Protein AF-A0A8H7PWD7-F1 (afdb_monomer)

Solvent-accessible surface area (backbone atoms only — not comparable to full-atom values): 20428 Å² total; per-residue (Å²): 106,71,73,54,54,53,50,50,59,63,54,70,74,60,83,76,86,86,78,93,74,92,80,81,87,84,87,79,80,89,82,86,76,92,74,93,74,83,80,90,78,88,81,93,86,83,85,73,87,89,78,71,85,84,70,82,76,77,76,72,79,68,82,70,75,76,75,87,73,84,72,77,91,73,89,75,89,79,83,85,82,70,79,79,76,79,70,76,52,72,65,66,55,51,50,34,51,42,20,46,31,52,23,50,30,32,50,48,50,47,51,49,59,45,45,57,75,77,43,90,52,68,61,79,45,69,50,39,45,28,48,53,58,50,49,60,49,38,61,71,52,36,47,58,33,52,48,52,42,50,59,68,24,62,33,54,73,72,53,43,49,76,50,60,60,74,87,34,29,41,39,56,51,46,51,51,53,29,50,51,13,49,50,38,24,49,48,11,52,51,42,27,41,52,22,49,35,58,26,40,47,47,50,51,48,48,70,76,36,53,70,57,35,72,75,40,55,63,60,55,49,54,30,48,45,24,48,51,46,38,26,56,53,46,11,48,48,33,26,52,49,10,52,50,42,33,51,51,41,45,44,60,55,44,58,81,57,73,50,62,82,55,51,71,70,26,43,52,34,35,52,54,20,20,52,49,38,4,48,45,50,25,51,52,13,36,58,34,87,69,18,53,61,52,38,51,53,49,29,53,53,54,28,49,48,38,49,48,47,23,62,74,47,30,87,93,34,75,73,23,26,76,91,40,74,48,27,37,45,69,45,51,32,54,30,48,12,22,52,46,15,49,54,51,45,51,55,45,34,76,74,53,42,96,48,23,36,70,78,58,68,57,129

Sequence (363 aa):
MERRQKAIAQKAGKTPELEEAQLSDYSAPYFIADTALAPPTLASSLIIPMDQPYSPRRQSFGYLNAPTRSRSFDDDPEDEMYPPRELKSPRSQTDLFVSINMLATALAMLLLTTIPVVVSIPDISIWFSGDALWRLFDPVITLPLNLSIMLQAEVFQTGGKPRFLGVWSERTFAMILWAIGAGIYVQGHGIHLAAAMFKHPIEQFNLDHPDLVAQYPVLTEMYLNMEDLWEHNIAHYMYAFGGMWMSWVQLFIYRNQIHGPLRIGAKITWIIGTILYGALLAGVAIEFPHGLYVGLVYTVVIGTVCVCMMVFNKNDLKYGGIFTMGRRMVIQYYLGACVIGIIVVIAWIAKYGFANRKAAGVA

Secondary structure (DSSP, 8-state):
-HHHHHHHHHHHTSPPPP---------PPP-------PPPP-----------------------------------TT-----------HHHHHHHHHHHHHHHHHHHHHHHHHHHHHS-PPPSBTTB-HHHHHHHHHHHHHHHHHHHHHHTSHHHHS---TTSBTTB-HHHHHHHHHHHHHHHHHHHHHHHHHHHHHHHHHHHHHHH-HHHHHH-THHHHHHHIIIIIIIIIIIHHHHHHHHHHHHHHHHHHHTT----SPPHHHHHHHHHHHHHHHHHHHHHHHHSTTHHHHHHHHHHHHHHHHHHHHHH--TT-GGGGTTSTTTTHHHHHHHHHHHHHHHHHHHHHHHHTT--TTTTT--

Radius of gyration: 29.24 Å; Cα contacts (8 Å, |Δi|>4): 384; chains: 1; bounding box: 76×49×100 Å

Organism: NCBI:txid44442

Foldseek 3Di:
DVVVVVVLVVVVPDDDDDDDDDDDDDDDDDDDDDDDDDDDDDDDDDDDDPDDPPDPPPPPPPPPDDPPPPDDDDDDPPPPDDDPPPPPPPQQVLLLLLLLLLLQLLVLLCCLVCCVVPPQACAPDLLGGRNLVSNLCSLVRNVVSLVSNVCSFPCNVVVAAQCPDNRDGPNRVLVVLLVVLSVLQVVLSVQLSNLSSVLSNLVVVCSVCVVVCVVPVVSVVSNCCSVVPRNAPRSLVSNVSSVLSSLVSSCVRLLQAFGDQHDPSSLVSLVSSLLSLLVVLQLQLQAGDNSLVVSLVSLVVLLVVLQCSQQVNLNPPDNSCQVPRCRSSSSNSSNSSSVSNVVSSVVCCVPQNSHHCVRSVND

Mean predicted aligned error: 12.85 Å

pLDDT: mean 79.22, std 24.0, range [26.58, 98.31]

Structure (mmCIF, N/CA/C/O backbone):
data_AF-A0A8H7PWD7-F1
#
_entry.id   AF-A0A8H7PWD7-F1
#
loop_
_atom_site.group_PDB
_atom_site.id
_atom_site.type_symbol
_atom_site.label_atom_id
_atom_site.label_alt_id
_atom_site.label_comp_id
_atom_site.label_asym_id
_atom_site.label_entity_id
_atom_site.label_seq_id
_atom_site.pdbx_PDB_ins_code
_atom_site.Cartn_x
_atom_site.Cartn_y
_atom_site.Cartn_z
_atom_site.occupancy
_atom_site.B_iso_or_equiv
_atom_site.auth_seq_id
_atom_site.auth_comp_id
_atom_site.auth_asym_id
_atom_site.auth_atom_id
_atom_site.pdbx_PDB_model_num
ATOM 1 N N . MET A 1 1 ? 8.532 5.967 -23.292 1.00 40.34 1 MET A N 1
ATOM 2 C CA . MET A 1 1 ? 9.083 4.725 -23.872 1.00 40.34 1 MET A CA 1
ATOM 3 C C . MET A 1 1 ? 8.666 4.527 -25.335 1.00 40.34 1 MET A C 1
ATOM 5 O O . MET A 1 1 ? 9.538 4.589 -26.185 1.00 40.34 1 MET A O 1
ATOM 9 N N . GLU A 1 2 ? 7.373 4.449 -25.684 1.00 31.33 2 GLU A N 1
ATOM 10 C CA . GLU A 1 2 ? 6.925 4.229 -27.083 1.00 31.33 2 GLU A CA 1
ATOM 11 C C . GLU A 1 2 ? 7.348 5.339 -28.074 1.00 31.33 2 GLU A C 1
ATOM 13 O O . GLU A 1 2 ? 7.760 5.058 -29.196 1.00 31.33 2 GLU A O 1
ATOM 18 N N . ARG A 1 3 ? 7.350 6.617 -27.654 1.00 36.16 3 ARG A N 1
ATOM 19 C CA . ARG A 1 3 ? 7.887 7.728 -28.473 1.00 36.16 3 ARG A CA 1
ATOM 20 C C . ARG A 1 3 ? 9.409 7.652 -28.676 1.00 36.16 3 ARG A C 1
ATOM 22 O O . ARG A 1 3 ? 9.896 8.099 -29.707 1.00 36.16 3 ARG A O 1
ATOM 29 N N . ARG A 1 4 ? 10.148 7.067 -27.723 1.00 42.31 4 ARG A N 1
ATOM 30 C CA . ARG A 1 4 ? 11.600 6.830 -27.832 1.00 42.31 4 ARG A CA 1
ATOM 31 C C . ARG A 1 4 ? 11.892 5.613 -28.716 1.00 42.31 4 ARG A C 1
ATOM 33 O O . ARG A 1 4 ? 12.709 5.732 -29.614 1.00 42.31 4 ARG A O 1
ATOM 40 N N . GLN A 1 5 ? 11.156 4.510 -28.568 1.00 40.88 5 GLN A N 1
ATOM 41 C CA . GLN A 1 5 ? 11.267 3.342 -29.457 1.00 40.88 5 GLN A CA 1
ATOM 42 C C . GLN A 1 5 ? 10.883 3.664 -30.911 1.00 40.88 5 GLN A C 1
ATOM 44 O O . GLN A 1 5 ? 11.576 3.241 -31.832 1.00 40.88 5 GLN A O 1
ATOM 49 N N . LYS A 1 6 ? 9.860 4.504 -31.135 1.00 43.06 6 LYS A N 1
ATOM 50 C CA . LYS A 1 6 ? 9.537 5.028 -32.475 1.00 43.06 6 LYS A CA 1
ATOM 51 C C . LYS A 1 6 ? 10.654 5.909 -33.050 1.00 43.06 6 LYS A C 1
ATOM 53 O O . LYS A 1 6 ? 10.929 5.813 -34.239 1.00 43.06 6 LYS A O 1
ATOM 58 N N . ALA A 1 7 ? 11.341 6.703 -32.226 1.00 39.75 7 ALA A N 1
ATOM 59 C CA . ALA A 1 7 ? 12.496 7.492 -32.664 1.00 39.75 7 ALA A CA 1
ATOM 60 C C . ALA A 1 7 ? 13.731 6.622 -32.989 1.00 39.75 7 ALA A C 1
ATOM 62 O O . ALA A 1 7 ? 14.474 6.943 -33.915 1.00 39.75 7 ALA A O 1
ATOM 63 N N . ILE A 1 8 ? 13.921 5.503 -32.280 1.00 47.03 8 ILE A N 1
ATOM 64 C CA . ILE A 1 8 ? 14.983 4.512 -32.540 1.00 47.03 8 ILE A CA 1
ATOM 65 C C . ILE A 1 8 ? 14.726 3.781 -33.863 1.00 47.03 8 ILE A C 1
ATOM 67 O O . ILE A 1 8 ? 15.612 3.737 -34.711 1.00 47.03 8 ILE A O 1
ATOM 71 N N . ALA A 1 9 ? 13.496 3.311 -34.103 1.00 44.06 9 ALA A N 1
ATOM 72 C CA . ALA A 1 9 ? 13.116 2.690 -35.375 1.00 44.06 9 ALA A CA 1
ATOM 73 C C . ALA A 1 9 ? 13.264 3.655 -36.569 1.00 44.06 9 ALA A C 1
ATOM 75 O O . ALA A 1 9 ? 13.636 3.248 -37.667 1.00 44.06 9 ALA A O 1
ATOM 76 N N . GLN A 1 10 ? 13.030 4.953 -36.350 1.00 44.50 10 GLN A N 1
ATOM 77 C CA . GLN A 1 10 ? 13.171 5.987 -37.377 1.00 44.50 10 GLN A CA 1
ATOM 78 C C . GLN A 1 10 ? 14.637 6.384 -37.642 1.00 44.50 10 GLN A C 1
ATOM 80 O O . GLN A 1 10 ? 14.961 6.795 -38.756 1.00 44.50 10 GLN A O 1
ATOM 85 N N . LYS A 1 11 ? 15.536 6.238 -36.654 1.00 48.09 11 LYS A N 1
ATOM 86 C CA . LYS A 1 11 ? 16.992 6.397 -36.834 1.00 48.09 11 LYS A CA 1
ATOM 87 C C . LYS A 1 11 ? 17.643 5.166 -37.475 1.00 48.09 11 LYS A C 1
ATOM 89 O O . LYS A 1 11 ? 18.527 5.339 -38.306 1.00 48.09 11 LYS A O 1
ATOM 94 N N . ALA A 1 12 ? 17.173 3.959 -37.157 1.00 47.66 12 ALA A N 1
ATOM 95 C CA . ALA A 1 12 ? 17.693 2.701 -37.703 1.00 47.66 12 ALA A CA 1
ATOM 96 C C . ALA A 1 12 ? 17.433 2.519 -39.216 1.00 47.66 12 ALA A C 1
ATOM 98 O O . ALA A 1 12 ? 18.090 1.710 -39.861 1.00 47.66 12 ALA A O 1
ATOM 99 N N . GLY A 1 13 ? 16.515 3.296 -39.805 1.00 41.41 13 GLY A N 1
ATOM 100 C CA . GLY A 1 13 ? 16.259 3.323 -41.252 1.00 41.41 13 GLY A CA 1
ATOM 101 C C . GLY A 1 13 ? 17.247 4.156 -42.083 1.00 41.41 13 GLY A C 1
ATOM 102 O O . GLY A 1 13 ? 17.038 4.305 -43.285 1.00 41.41 13 GLY A O 1
ATOM 103 N N . LYS A 1 14 ? 18.292 4.736 -41.475 1.00 41.06 14 LYS A N 1
ATOM 104 C CA . LYS A 1 14 ? 19.370 5.437 -42.189 1.00 41.06 14 LYS A CA 1
ATOM 105 C C . LYS A 1 14 ? 20.667 4.641 -42.061 1.00 41.06 14 LYS A C 1
ATOM 107 O O . LYS A 1 14 ? 21.377 4.769 -41.073 1.00 41.06 14 LYS A O 1
ATOM 112 N N . THR A 1 15 ? 20.951 3.827 -43.070 1.00 38.41 15 THR A N 1
ATOM 113 C CA . THR A 1 15 ? 22.227 3.130 -43.277 1.00 38.41 15 THR A CA 1
ATOM 114 C C . THR A 1 15 ? 23.388 4.119 -43.410 1.00 38.41 15 THR A C 1
ATOM 116 O O . THR A 1 15 ? 23.349 4.943 -44.328 1.00 38.41 15 THR A O 1
ATOM 119 N N . PRO A 1 16 ? 24.438 4.035 -42.575 1.00 40.34 16 PRO A N 1
ATOM 120 C CA . PRO A 1 16 ? 25.762 4.525 -42.923 1.00 40.34 16 PRO A CA 1
ATOM 121 C C . PRO A 1 16 ? 26.519 3.430 -43.687 1.00 40.34 16 PRO A C 1
ATOM 123 O O . PRO A 1 16 ? 26.457 2.253 -43.331 1.00 40.34 16 PRO A O 1
ATOM 126 N N . GLU A 1 17 ? 27.204 3.829 -44.755 1.00 38.09 17 GLU A N 1
ATOM 127 C CA . GLU A 1 17 ? 28.163 2.992 -45.473 1.00 38.09 17 GLU A CA 1
ATOM 128 C C . GLU A 1 17 ? 29.274 2.517 -44.524 1.00 38.09 17 GLU A C 1
ATOM 130 O O . GLU A 1 17 ? 29.770 3.271 -43.687 1.00 38.09 17 GLU A O 1
ATOM 135 N N . LEU A 1 18 ? 29.600 1.232 -44.655 1.00 39.47 18 LEU A N 1
ATOM 136 C CA . LEU A 1 18 ? 30.628 0.503 -43.924 1.00 39.47 18 LEU A CA 1
ATOM 137 C C . LEU A 1 18 ? 32.019 1.099 -44.163 1.00 39.47 18 LEU A C 1
ATOM 139 O O . LEU A 1 18 ? 32.457 1.195 -45.307 1.00 39.47 18 LEU A O 1
ATOM 143 N N . GLU A 1 19 ? 32.750 1.359 -43.082 1.00 34.19 19 GLU A N 1
ATOM 144 C CA . GLU A 1 19 ? 34.211 1.399 -43.105 1.00 34.19 19 GLU A CA 1
ATOM 145 C C . GLU A 1 19 ? 34.721 0.256 -42.214 1.00 34.19 19 GLU A C 1
ATOM 147 O O . GLU A 1 19 ? 34.581 0.269 -40.991 1.00 34.19 19 GLU A O 1
ATOM 152 N N . GLU A 1 20 ? 35.229 -0.795 -42.862 1.00 38.81 20 GLU A N 1
ATOM 153 C CA . GLU A 1 20 ? 35.940 -1.906 -42.231 1.00 38.81 20 GLU A CA 1
ATOM 154 C C . GLU A 1 20 ? 37.221 -1.384 -41.571 1.00 38.81 20 GLU A C 1
ATOM 156 O O . GLU A 1 20 ? 38.168 -0.993 -42.253 1.00 38.81 20 GLU A O 1
ATOM 161 N N . ALA A 1 21 ? 37.285 -1.444 -40.242 1.00 35.94 21 ALA A N 1
ATOM 162 C CA . ALA A 1 21 ? 38.535 -1.324 -39.507 1.00 35.94 21 ALA A CA 1
ATOM 163 C C . ALA A 1 21 ? 38.736 -2.560 -38.626 1.00 35.94 21 ALA A C 1
ATOM 165 O O . ALA A 1 21 ? 37.936 -2.887 -37.752 1.00 35.94 21 ALA A O 1
ATOM 166 N N . GLN A 1 22 ? 39.833 -3.249 -38.922 1.00 40.31 22 GLN A N 1
ATOM 167 C CA . GLN A 1 22 ? 40.378 -4.410 -38.238 1.00 40.31 22 GLN A CA 1
ATOM 168 C C . GLN A 1 22 ? 40.452 -4.213 -36.716 1.00 40.31 22 GLN A C 1
ATOM 170 O O . GLN A 1 22 ? 41.065 -3.257 -36.244 1.00 40.31 22 GLN A O 1
ATOM 175 N N . LEU A 1 23 ? 39.956 -5.186 -35.950 1.00 34.34 23 LEU A N 1
ATOM 176 C CA . LEU A 1 23 ? 40.440 -5.434 -34.593 1.00 34.34 23 LEU A CA 1
ATOM 177 C C . LEU A 1 23 ? 40.611 -6.936 -34.362 1.00 34.34 23 LEU A C 1
ATOM 179 O O . LEU A 1 23 ? 39.671 -7.692 -34.131 1.00 34.34 23 LEU A O 1
ATOM 183 N N . SER A 1 24 ? 41.873 -7.331 -34.491 1.00 33.66 24 SER A N 1
ATOM 184 C CA . SER A 1 24 ? 42.472 -8.575 -34.037 1.00 33.66 24 SER A CA 1
ATOM 185 C C . SER A 1 24 ? 42.514 -8.656 -32.507 1.00 33.66 24 SER A C 1
ATOM 187 O O . SER A 1 24 ? 42.760 -7.652 -31.844 1.00 33.66 24 SER A O 1
ATOM 189 N N . ASP A 1 25 ? 42.385 -9.883 -32.001 1.00 35.91 25 ASP A N 1
ATOM 190 C CA . ASP A 1 25 ? 42.811 -10.363 -30.680 1.00 35.91 25 ASP A CA 1
ATOM 191 C C . ASP A 1 25 ? 42.226 -9.689 -29.430 1.00 35.91 25 ASP A C 1
ATOM 193 O O . ASP A 1 25 ? 42.838 -8.832 -28.802 1.00 35.91 25 ASP A O 1
ATOM 197 N N . TYR A 1 26 ? 41.106 -10.243 -28.955 1.00 30.31 26 TYR A N 1
ATOM 198 C CA . TYR A 1 26 ? 40.841 -10.358 -27.518 1.00 30.31 26 TYR A CA 1
ATOM 199 C C . TYR A 1 26 ? 40.336 -11.769 -27.190 1.00 30.31 26 TYR A C 1
ATOM 201 O O . TYR A 1 26 ? 39.143 -12.063 -27.192 1.00 30.31 26 TYR A O 1
ATOM 209 N N . SER A 1 27 ? 41.274 -12.666 -26.895 1.00 29.81 27 SER A N 1
ATOM 210 C CA . SER A 1 27 ? 41.004 -13.926 -26.206 1.00 29.81 27 SER A CA 1
ATOM 211 C C . SER A 1 27 ? 40.808 -13.651 -24.711 1.00 29.81 27 SER A C 1
ATOM 213 O O . SER A 1 27 ? 41.776 -13.381 -23.998 1.00 29.81 27 SER A O 1
ATOM 215 N N . ALA A 1 28 ? 39.570 -13.717 -24.222 1.00 29.69 28 ALA A N 1
ATOM 216 C CA . ALA A 1 28 ? 39.287 -13.708 -22.788 1.00 29.69 28 ALA A CA 1
ATOM 217 C C . ALA A 1 28 ? 39.425 -15.137 -22.217 1.00 29.69 28 ALA A C 1
ATOM 219 O O . ALA A 1 28 ? 38.798 -16.059 -22.746 1.00 29.69 28 ALA A O 1
ATOM 220 N N . PRO A 1 29 ? 40.225 -15.363 -21.158 1.00 31.30 29 PRO A N 1
ATOM 221 C CA . PRO A 1 29 ? 40.316 -16.665 -20.518 1.00 31.30 29 PRO A CA 1
ATOM 222 C C . PRO A 1 29 ? 39.118 -16.908 -19.591 1.00 31.30 29 PRO A C 1
ATOM 224 O O . PRO A 1 29 ? 38.696 -16.033 -18.834 1.00 31.30 29 PRO A O 1
ATOM 227 N N . TYR A 1 30 ? 38.615 -18.141 -19.623 1.00 29.39 30 TYR A N 1
ATOM 228 C CA . TYR A 1 30 ? 37.744 -18.713 -18.601 1.00 29.39 30 TYR A CA 1
ATOM 229 C C . TYR A 1 30 ? 38.377 -18.551 -17.210 1.00 29.39 30 TYR A C 1
ATOM 231 O O . TYR A 1 30 ? 39.467 -19.066 -16.967 1.00 29.39 30 TYR A O 1
ATOM 239 N N . PHE A 1 31 ? 37.667 -17.906 -16.283 1.00 27.27 31 PHE A N 1
ATOM 240 C CA . PHE A 1 31 ? 37.954 -17.997 -14.853 1.00 27.27 31 PHE A CA 1
ATOM 241 C C . PHE A 1 31 ? 36.849 -18.807 -14.173 1.00 27.27 31 PHE A C 1
ATOM 243 O O . PHE A 1 31 ? 35.758 -18.314 -13.897 1.00 27.27 31 PHE A O 1
ATOM 250 N N . ILE A 1 32 ? 37.159 -20.079 -13.929 1.00 30.33 32 ILE A N 1
ATOM 251 C CA . ILE A 1 32 ? 36.546 -20.898 -12.886 1.00 30.33 32 ILE A CA 1
ATOM 252 C C . ILE A 1 32 ? 37.484 -20.782 -11.688 1.00 30.33 32 ILE A C 1
ATOM 254 O O . ILE A 1 32 ? 38.654 -21.148 -11.791 1.00 30.33 32 ILE A O 1
ATOM 258 N N . ALA A 1 33 ? 36.986 -20.284 -10.562 1.00 29.28 33 ALA A N 1
ATOM 259 C CA . ALA A 1 33 ? 37.634 -20.481 -9.275 1.00 29.28 33 ALA A CA 1
ATOM 260 C C . ALA A 1 33 ? 36.573 -20.543 -8.176 1.00 29.28 33 ALA A C 1
ATOM 262 O O . ALA A 1 33 ? 36.035 -19.527 -7.736 1.00 29.28 33 ALA A O 1
ATOM 263 N N . ASP A 1 34 ? 36.309 -21.773 -7.746 1.00 29.94 34 ASP A N 1
ATOM 264 C CA . ASP A 1 34 ? 35.862 -22.096 -6.402 1.00 29.94 34 ASP A CA 1
ATOM 265 C C . ASP A 1 34 ? 36.676 -21.315 -5.368 1.00 29.94 34 ASP A C 1
ATOM 267 O O . ASP A 1 34 ? 37.901 -21.395 -5.345 1.00 29.94 34 ASP A O 1
ATOM 271 N N . THR A 1 35 ? 36.000 -20.633 -4.448 1.00 30.39 35 THR A N 1
ATOM 272 C CA . THR A 1 35 ? 36.526 -20.444 -3.094 1.00 30.39 35 THR A CA 1
ATOM 273 C C . THR A 1 35 ? 35.367 -20.425 -2.109 1.00 30.39 35 THR A C 1
ATOM 275 O O . THR A 1 35 ? 34.637 -19.450 -1.954 1.00 30.39 35 THR A O 1
ATOM 278 N N . ALA A 1 36 ? 35.214 -21.554 -1.421 1.00 30.47 36 ALA A N 1
ATOM 279 C CA . ALA A 1 36 ? 34.538 -21.624 -0.144 1.00 30.47 36 ALA A CA 1
ATOM 280 C C . ALA A 1 36 ? 35.279 -20.725 0.858 1.00 30.47 36 ALA A C 1
ATOM 282 O O . ALA A 1 36 ? 36.450 -20.956 1.157 1.00 30.47 36 ALA A O 1
ATOM 283 N N . LEU A 1 37 ? 34.591 -19.724 1.404 1.00 29.16 37 LEU A N 1
ATOM 284 C CA . LEU A 1 37 ? 35.025 -19.009 2.599 1.00 29.16 37 LEU A CA 1
ATOM 285 C C . LEU A 1 37 ? 33.916 -19.101 3.647 1.00 29.16 37 LEU A C 1
ATOM 287 O O . LEU A 1 37 ? 32.780 -18.682 3.436 1.00 29.16 37 LEU A O 1
ATOM 291 N N . ALA A 1 38 ? 34.279 -19.733 4.760 1.00 30.22 38 ALA A N 1
ATOM 292 C CA . ALA A 1 38 ? 33.476 -19.900 5.958 1.00 30.22 38 ALA A CA 1
ATOM 293 C C . ALA A 1 38 ? 33.056 -18.539 6.561 1.00 30.22 38 ALA A C 1
ATOM 295 O O . ALA A 1 38 ? 33.761 -17.542 6.387 1.00 30.22 38 ALA A O 1
ATOM 296 N N . PRO A 1 39 ? 31.929 -18.481 7.293 1.00 31.03 39 PRO A N 1
ATOM 297 C CA . PRO A 1 39 ? 31.414 -17.236 7.853 1.00 31.03 39 PRO A CA 1
ATOM 298 C C . PRO A 1 39 ? 32.255 -16.768 9.053 1.00 31.03 39 PRO A C 1
ATOM 300 O O . PRO A 1 39 ? 32.671 -17.601 9.864 1.00 31.03 39 PRO A O 1
ATOM 303 N N . PRO A 1 40 ? 32.456 -15.452 9.250 1.00 32.00 40 PRO A N 1
ATOM 304 C CA . PRO A 1 40 ? 33.017 -14.957 10.494 1.00 32.00 40 PRO A CA 1
ATOM 305 C C . PRO A 1 40 ? 31.955 -14.991 11.603 1.00 32.00 40 PRO A C 1
ATOM 307 O O . PRO A 1 40 ? 30.901 -14.360 11.529 1.00 32.00 40 PRO A O 1
ATOM 310 N N . THR A 1 41 ? 32.264 -15.745 12.652 1.00 30.45 41 THR A N 1
ATOM 311 C CA . THR A 1 41 ? 31.615 -15.720 13.965 1.00 30.45 41 THR A CA 1
ATOM 312 C C . THR A 1 41 ? 32.190 -14.621 14.870 1.00 30.45 41 THR A C 1
ATOM 314 O O . THR A 1 41 ? 33.409 -14.482 14.931 1.00 30.45 41 THR A O 1
ATOM 317 N N . LEU A 1 42 ? 31.297 -14.017 15.679 1.00 27.48 42 LEU A N 1
ATOM 318 C CA . LEU A 1 42 ? 31.507 -13.285 16.957 1.00 27.48 42 LEU A CA 1
ATOM 319 C C . LEU A 1 42 ? 32.112 -11.864 16.843 1.00 27.48 42 LEU A C 1
ATOM 321 O O . LEU A 1 42 ? 32.980 -11.627 16.022 1.00 27.48 42 LEU A O 1
ATOM 325 N N . ALA A 1 43 ? 31.709 -10.837 17.606 1.00 26.58 43 ALA A N 1
ATOM 326 C CA . ALA A 1 43 ? 31.193 -10.748 18.981 1.00 26.58 43 ALA A CA 1
ATOM 327 C C . ALA A 1 43 ? 30.314 -9.472 19.138 1.00 26.58 43 ALA A C 1
ATOM 329 O O . ALA A 1 43 ? 30.599 -8.445 18.535 1.00 26.58 43 ALA A O 1
ATOM 330 N N . SER A 1 44 ? 29.141 -9.524 19.777 1.00 28.52 44 SER A N 1
ATOM 331 C CA . SER A 1 44 ? 28.896 -9.267 21.213 1.00 28.52 44 SER A CA 1
ATOM 332 C C . SER A 1 44 ? 29.381 -7.908 21.742 1.00 28.52 44 SER A C 1
ATOM 334 O O . SER A 1 44 ? 30.517 -7.804 22.190 1.00 28.52 44 SER A O 1
ATOM 336 N N . SER A 1 45 ? 28.475 -6.922 21.822 1.00 28.50 45 SER A N 1
ATOM 337 C CA . SER A 1 45 ? 28.416 -5.938 22.925 1.00 28.50 45 SER A CA 1
ATOM 338 C C . SER A 1 45 ? 27.184 -5.018 22.833 1.00 28.50 45 SER A C 1
ATOM 340 O O . SER A 1 45 ? 27.269 -3.838 22.516 1.00 28.50 45 SER A O 1
ATOM 342 N N . LEU A 1 46 ? 26.009 -5.538 23.196 1.00 27.56 46 LEU A N 1
ATOM 343 C CA . LEU A 1 46 ? 24.978 -4.704 23.827 1.00 27.56 46 LEU A CA 1
ATOM 344 C C . LEU A 1 46 ? 24.260 -5.536 24.892 1.00 27.56 46 LEU A C 1
ATOM 346 O O . LEU A 1 46 ? 23.154 -6.042 24.720 1.00 27.56 46 LEU A O 1
ATOM 350 N N . ILE A 1 47 ? 24.981 -5.739 25.994 1.00 28.59 47 ILE A N 1
ATOM 351 C CA . ILE A 1 47 ? 24.436 -6.257 27.244 1.00 28.59 47 ILE A CA 1
ATOM 352 C C . ILE A 1 47 ? 23.611 -5.117 27.847 1.00 28.59 47 ILE A C 1
ATOM 354 O O . ILE A 1 47 ? 24.161 -4.167 28.398 1.00 28.59 47 ILE A O 1
ATOM 358 N N . ILE A 1 48 ? 22.290 -5.197 27.716 1.00 35.34 48 ILE A N 1
ATOM 359 C CA . ILE A 1 48 ? 21.372 -4.452 28.580 1.00 35.34 48 ILE A CA 1
ATOM 360 C C . ILE A 1 48 ? 21.198 -5.320 29.832 1.00 35.34 48 ILE A C 1
ATOM 362 O O . ILE A 1 48 ? 20.770 -6.469 29.690 1.00 35.34 48 ILE A O 1
ATOM 366 N N . PRO A 1 49 ? 21.526 -4.841 31.043 1.00 31.39 49 PRO A N 1
ATOM 367 C CA . PRO A 1 49 ? 21.317 -5.627 32.248 1.00 31.39 49 PRO A CA 1
ATOM 368 C C . PRO A 1 49 ? 19.809 -5.784 32.491 1.00 31.39 49 PRO A C 1
ATOM 370 O O . PRO A 1 49 ? 19.131 -4.849 32.913 1.00 31.39 49 PRO A O 1
ATOM 373 N N . MET A 1 50 ? 19.275 -6.977 32.217 1.00 36.81 50 MET A N 1
ATOM 374 C CA . MET A 1 50 ? 18.003 -7.439 32.774 1.00 36.81 50 MET A CA 1
ATOM 375 C C . MET A 1 50 ? 18.274 -8.084 34.133 1.00 36.81 50 MET A C 1
ATOM 377 O O . MET A 1 50 ? 18.212 -9.296 34.262 1.00 36.81 50 MET A O 1
ATOM 381 N N . ASP A 1 51 ? 18.559 -7.257 35.136 1.00 33.50 51 ASP A N 1
ATOM 382 C CA . ASP A 1 51 ? 18.516 -7.657 36.543 1.00 33.50 51 ASP A CA 1
ATOM 383 C C . ASP A 1 51 ? 17.849 -6.547 37.360 1.00 33.50 51 ASP A C 1
ATOM 385 O O . ASP A 1 51 ? 18.476 -5.703 37.998 1.00 33.50 51 ASP A O 1
ATOM 389 N N . GLN A 1 52 ? 16.521 -6.544 37.317 1.00 34.66 52 GLN A N 1
ATOM 390 C CA . GLN A 1 52 ? 15.686 -6.001 38.381 1.00 34.66 52 GLN A CA 1
ATOM 391 C C . GLN A 1 52 ? 14.617 -7.065 38.649 1.00 34.66 52 GLN A C 1
ATOM 393 O O . GLN A 1 52 ? 13.802 -7.331 37.759 1.00 34.66 52 GLN A O 1
ATOM 398 N N . PRO A 1 53 ? 14.596 -7.711 39.828 1.00 34.03 53 PRO A N 1
ATOM 399 C CA . PRO A 1 53 ? 13.498 -8.594 40.174 1.00 34.03 53 PRO A CA 1
ATOM 400 C C . PRO A 1 53 ? 12.207 -7.776 40.154 1.00 34.03 53 PRO A C 1
ATOM 402 O O . PRO A 1 53 ? 12.055 -6.790 40.878 1.00 34.03 53 PRO A O 1
ATOM 405 N N . TYR A 1 54 ? 11.279 -8.184 39.289 1.00 37.62 54 TYR A N 1
ATOM 406 C CA . TYR A 1 54 ? 9.928 -7.652 39.242 1.00 37.62 54 TYR A CA 1
ATOM 407 C C . TYR A 1 54 ? 9.258 -7.945 40.587 1.00 37.62 54 TYR A C 1
ATOM 409 O O . TYR A 1 54 ? 8.726 -9.028 40.817 1.00 37.62 54 TYR A O 1
ATOM 417 N N . SER A 1 55 ? 9.324 -6.978 41.500 1.00 30.55 55 SER A N 1
ATOM 418 C CA . SER A 1 55 ? 8.475 -6.928 42.681 1.00 30.55 55 SER A CA 1
ATOM 419 C C . SER A 1 55 ? 7.034 -6.799 42.189 1.00 30.55 55 SER A C 1
ATOM 421 O O . SER A 1 55 ? 6.701 -5.789 41.557 1.00 30.55 55 SER A O 1
ATOM 423 N N . PRO A 1 56 ? 6.155 -7.790 42.429 1.00 36.00 56 PRO A N 1
ATOM 424 C CA . PRO A 1 56 ? 4.752 -7.617 42.137 1.00 36.00 56 PRO A CA 1
ATOM 425 C C . PRO A 1 56 ? 4.225 -6.621 43.165 1.00 36.00 56 PRO A C 1
ATOM 427 O O . PRO A 1 56 ? 3.808 -6.988 44.265 1.00 36.00 56 PRO A O 1
ATOM 430 N N . ARG A 1 57 ? 4.219 -5.333 42.810 1.00 32.50 57 ARG A N 1
ATOM 431 C CA . ARG A 1 57 ? 3.355 -4.370 43.482 1.00 32.50 57 ARG A CA 1
ATOM 432 C C . ARG A 1 57 ? 1.933 -4.826 43.178 1.00 32.50 57 ARG A C 1
ATOM 434 O O . ARG A 1 57 ? 1.364 -4.487 42.145 1.00 32.50 57 ARG A O 1
ATOM 441 N N . ARG A 1 58 ? 1.378 -5.646 44.076 1.00 34.81 58 ARG A N 1
ATOM 442 C CA . ARG A 1 58 ? -0.060 -5.834 44.239 1.00 34.81 58 ARG A CA 1
ATOM 443 C C . ARG A 1 58 ? -0.648 -4.437 44.421 1.00 34.81 58 ARG A C 1
ATOM 445 O O . ARG A 1 58 ? -0.749 -3.941 45.535 1.00 34.81 58 ARG A O 1
ATOM 452 N N . GLN A 1 59 ? -1.041 -3.796 43.327 1.00 36.56 59 GLN A N 1
ATOM 453 C CA . GLN A 1 59 ? -2.180 -2.901 43.382 1.00 36.56 59 GLN A CA 1
ATOM 454 C C . GLN A 1 59 ? -3.378 -3.822 43.561 1.00 36.56 59 GLN A C 1
ATOM 456 O O . GLN A 1 59 ? -3.977 -4.312 42.608 1.00 36.56 59 GLN A O 1
ATOM 461 N N . SER A 1 60 ? -3.656 -4.138 44.825 1.00 34.06 60 SER A N 1
ATOM 462 C CA . SER A 1 60 ? -4.986 -4.532 45.236 1.00 34.06 60 SER A CA 1
ATOM 463 C C . SER A 1 60 ? -5.913 -3.405 44.795 1.00 34.06 60 SER A C 1
ATOM 465 O O . SER A 1 60 ? -6.025 -2.385 45.474 1.00 34.06 60 SER A O 1
ATOM 467 N N . PHE A 1 61 ? -6.552 -3.569 43.640 1.00 36.47 61 PHE A N 1
ATOM 468 C CA . PHE A 1 61 ? -7.839 -2.941 43.412 1.00 36.47 61 PHE A CA 1
ATOM 469 C C . PHE A 1 61 ? -8.770 -3.544 44.458 1.00 36.47 61 PHE A C 1
ATOM 471 O O . PHE A 1 61 ? -9.343 -4.617 44.278 1.00 36.47 61 PHE A O 1
ATOM 478 N N . GLY A 1 62 ? -8.814 -2.888 45.616 1.00 34.34 62 GLY A N 1
ATOM 479 C CA . GLY A 1 62 ? -9.887 -3.076 46.561 1.00 34.34 62 GLY A CA 1
ATOM 480 C C . GLY A 1 62 ? -11.168 -2.758 45.814 1.00 34.34 62 GLY A C 1
ATOM 481 O O . GLY A 1 62 ? -11.404 -1.611 45.439 1.00 34.34 62 GLY A O 1
ATOM 482 N N . TYR A 1 63 ? -11.994 -3.777 45.609 1.00 37.56 63 TYR A N 1
ATOM 483 C CA . TYR A 1 63 ? -13.430 -3.577 45.597 1.00 37.56 63 TYR A CA 1
ATOM 484 C C . TYR A 1 63 ? -13.785 -3.040 46.985 1.00 37.56 63 TYR A C 1
ATOM 486 O O . TYR A 1 63 ? -14.057 -3.787 47.922 1.00 37.56 63 TYR A O 1
ATOM 494 N N . LEU A 1 64 ? -13.656 -1.723 47.140 1.00 37.66 64 LEU A N 1
ATOM 495 C CA . LEU A 1 64 ? -14.263 -0.989 48.230 1.00 37.66 64 LEU A CA 1
ATOM 496 C C . LEU A 1 64 ? -15.763 -1.180 48.052 1.00 37.66 64 LEU A C 1
ATOM 498 O O . LEU A 1 64 ? -16.371 -0.628 47.136 1.00 37.66 64 LEU A O 1
ATOM 502 N N . ASN A 1 65 ? -16.323 -2.020 48.919 1.00 42.25 65 ASN A N 1
ATOM 503 C CA . ASN A 1 65 ? -17.736 -2.022 49.239 1.00 42.25 65 ASN A CA 1
ATOM 504 C C . ASN A 1 65 ? -18.178 -0.566 49.380 1.00 42.25 65 ASN A C 1
ATOM 506 O O . ASN A 1 65 ? -17.697 0.152 50.260 1.00 42.25 65 ASN A O 1
ATOM 510 N N . ALA A 1 66 ? -19.055 -0.129 48.480 1.00 39.41 66 ALA A N 1
ATOM 511 C CA . ALA A 1 66 ? -19.743 1.135 48.626 1.00 39.41 66 ALA A CA 1
ATOM 512 C C . ALA A 1 66 ? -20.457 1.114 49.988 1.00 39.41 66 ALA A C 1
ATOM 514 O O . ALA A 1 66 ? -21.263 0.210 50.226 1.00 39.41 66 ALA A O 1
ATOM 515 N N . PRO A 1 67 ? -20.185 2.065 50.896 1.00 40.25 67 PRO A N 1
ATOM 516 C CA . PRO A 1 67 ? -21.061 2.262 52.027 1.00 40.25 67 PRO A CA 1
ATOM 517 C C . PRO A 1 67 ? -22.393 2.746 51.461 1.00 40.25 67 PRO A C 1
ATOM 519 O O . PRO A 1 67 ? -22.446 3.746 50.741 1.00 40.25 67 PRO A O 1
ATOM 522 N N . THR A 1 68 ? -23.466 2.038 51.791 1.00 44.44 68 THR A N 1
ATOM 523 C CA . THR A 1 68 ? -24.841 2.527 51.721 1.00 44.44 68 THR A CA 1
ATOM 524 C C . THR A 1 68 ? -24.920 3.799 52.562 1.00 44.44 68 THR A C 1
ATOM 526 O O . THR A 1 68 ? -25.163 3.775 53.765 1.00 44.44 68 THR A O 1
ATOM 529 N N . ARG A 1 69 ? -24.628 4.937 51.931 1.00 37.94 69 ARG A N 1
ATOM 530 C CA . ARG A 1 69 ? -24.793 6.259 52.517 1.00 37.94 69 ARG A CA 1
ATOM 531 C C . ARG A 1 69 ? -26.274 6.591 52.388 1.00 37.94 69 ARG A C 1
ATOM 533 O O . ARG A 1 69 ? -26.724 7.019 51.330 1.00 37.94 69 ARG A O 1
ATOM 540 N N . SER A 1 70 ? -27.028 6.352 53.458 1.00 45.62 70 SER A N 1
ATOM 541 C CA . SER A 1 70 ? -28.323 6.989 53.683 1.00 45.62 70 SER A CA 1
ATOM 542 C C . SER A 1 70 ? -28.081 8.497 53.726 1.00 45.62 70 SER A C 1
ATOM 544 O O . SER A 1 70 ? -27.680 9.046 54.753 1.00 45.62 70 SER A O 1
ATOM 546 N N . ARG A 1 71 ? -28.202 9.154 52.572 1.00 40.56 71 ARG A N 1
ATOM 547 C CA . ARG A 1 71 ? -28.138 10.606 52.482 1.00 40.56 71 ARG A CA 1
ATOM 548 C C . ARG A 1 71 ? -29.540 11.115 52.780 1.00 40.56 71 ARG A C 1
ATOM 550 O O . ARG A 1 71 ? -30.474 10.833 52.034 1.00 40.56 71 ARG A O 1
ATOM 557 N N . SER A 1 72 ? -29.656 11.760 53.933 1.00 44.94 72 SER A N 1
ATOM 558 C CA . SER A 1 72 ? -30.785 12.594 54.298 1.00 44.94 72 SER A CA 1
ATOM 559 C C . SER A 1 72 ? -31.034 13.623 53.200 1.00 44.94 72 SER A C 1
ATOM 561 O O . SER A 1 72 ? -30.104 14.172 52.608 1.00 44.94 72 SER A O 1
ATOM 563 N N . PHE A 1 73 ? -32.318 13.787 52.928 1.00 48.66 73 PHE A N 1
ATOM 564 C CA . PHE A 1 73 ? -32.930 14.827 52.128 1.00 48.66 73 PHE A CA 1
ATOM 565 C C . PHE A 1 73 ? -32.721 16.148 52.883 1.00 48.66 73 PHE A C 1
ATOM 567 O O . PHE A 1 73 ? -33.419 16.396 53.857 1.00 48.66 73 PHE A O 1
ATOM 574 N N . ASP A 1 74 ? -31.713 16.923 52.500 1.00 51.00 74 ASP A N 1
ATOM 575 C CA . ASP A 1 74 ? -31.666 18.357 52.781 1.00 51.00 74 ASP A CA 1
ATOM 576 C C . ASP A 1 74 ? -31.395 19.034 51.438 1.00 51.00 74 ASP A C 1
ATOM 578 O O . ASP A 1 74 ? -30.352 18.831 50.808 1.00 51.00 74 ASP A O 1
ATOM 582 N N . ASP A 1 75 ? -32.433 19.721 50.971 1.00 51.06 75 ASP A N 1
ATOM 583 C CA . ASP A 1 75 ? -32.506 20.493 49.742 1.00 51.06 75 ASP A CA 1
ATOM 584 C C . ASP A 1 75 ? -31.625 21.748 49.861 1.00 51.06 75 ASP A C 1
ATOM 586 O O . ASP A 1 75 ? -31.991 22.694 50.556 1.00 51.06 75 ASP A O 1
ATOM 590 N N . ASP A 1 76 ? -30.495 21.779 49.150 1.00 49.69 76 ASP A N 1
ATOM 591 C CA . ASP A 1 76 ? -29.809 23.025 48.783 1.00 49.69 76 ASP A CA 1
ATOM 592 C C . ASP A 1 76 ? -30.134 23.326 47.303 1.00 49.69 76 ASP A C 1
ATOM 594 O O . ASP A 1 76 ? -29.618 22.642 46.412 1.00 49.69 76 ASP A O 1
ATOM 598 N N . PRO A 1 77 ? -31.012 24.303 47.003 1.00 54.88 77 PRO A N 1
ATOM 599 C CA . PRO A 1 77 ? -31.523 24.539 45.651 1.00 54.88 77 PRO A CA 1
ATOM 600 C C . PRO A 1 77 ? -30.663 25.479 44.780 1.00 54.88 77 PRO A C 1
ATOM 602 O O . PRO A 1 77 ? -31.172 26.004 43.794 1.00 54.88 77 PRO A O 1
ATOM 605 N N . GLU A 1 78 ? -29.379 25.708 45.082 1.00 54.47 78 GLU A N 1
ATOM 606 C CA . GLU A 1 78 ? -28.586 26.745 44.382 1.00 54.47 78 GLU A CA 1
ATOM 607 C C . GLU A 1 78 ? -27.417 26.265 43.499 1.00 54.47 78 GLU A C 1
ATOM 609 O O . GLU A 1 78 ? -26.709 27.097 42.936 1.00 54.47 78 GLU A O 1
ATOM 614 N N . ASP A 1 79 ? -27.240 24.961 43.259 1.00 50.75 79 ASP A N 1
ATOM 615 C CA . ASP A 1 79 ? -26.132 24.454 42.415 1.00 50.75 79 ASP A CA 1
ATOM 616 C C . ASP A 1 79 ? -26.545 24.067 40.970 1.00 50.75 79 ASP A C 1
ATOM 618 O O . ASP A 1 79 ? -25.861 23.306 40.279 1.00 50.75 79 ASP A O 1
ATOM 622 N N . GLU A 1 80 ? -27.650 24.628 40.462 1.00 55.94 80 GLU A N 1
ATOM 623 C CA . GLU A 1 80 ? -28.055 24.542 39.048 1.00 55.94 80 GLU A CA 1
ATOM 624 C C . GLU A 1 80 ? -27.655 25.797 38.252 1.00 55.94 80 GLU A C 1
ATOM 626 O O . GLU A 1 80 ? -28.520 26.586 37.889 1.00 55.94 80 GLU A O 1
ATOM 631 N N . MET A 1 81 ? -26.377 25.992 37.888 1.00 49.19 81 MET A N 1
ATOM 632 C CA . MET A 1 81 ? -26.078 26.732 36.639 1.00 49.19 81 MET A CA 1
ATOM 633 C C . MET A 1 81 ? -24.637 26.636 36.119 1.00 49.19 81 MET A C 1
ATOM 635 O O . MET A 1 81 ? -24.048 27.632 35.702 1.00 49.19 81 MET A O 1
ATOM 639 N N . TYR A 1 82 ? -24.063 25.438 36.032 1.00 46.41 82 TYR A N 1
ATOM 640 C CA . TYR A 1 82 ? -22.987 25.232 35.060 1.00 46.41 82 TYR A CA 1
ATOM 641 C C . TYR A 1 82 ? -23.458 24.239 34.005 1.00 46.41 82 TYR A C 1
ATOM 643 O O . TYR A 1 82 ? -23.746 23.092 34.356 1.00 46.41 82 TYR A O 1
ATOM 651 N N . PRO A 1 83 ? -23.547 24.631 32.712 1.00 54.53 83 PRO A N 1
ATOM 652 C CA . PRO A 1 83 ? -23.766 23.648 31.667 1.00 54.53 83 PRO A CA 1
ATOM 653 C C . PRO A 1 83 ? -22.657 22.603 31.813 1.00 54.53 83 PRO A C 1
ATOM 655 O O . PRO A 1 83 ? -21.492 22.994 31.980 1.00 54.53 83 PRO A O 1
ATOM 658 N N . PRO A 1 84 ? -22.980 21.298 31.805 1.00 50.47 84 PRO A N 1
ATOM 659 C CA . PRO A 1 84 ? -21.968 20.267 31.928 1.00 50.47 84 PRO A CA 1
ATOM 660 C C . PRO A 1 84 ? -20.917 20.541 30.858 1.00 50.47 84 PRO A C 1
ATOM 662 O O . PRO A 1 84 ? -21.206 20.482 29.662 1.00 50.47 84 PRO A O 1
ATOM 665 N N . ARG A 1 85 ? -19.698 20.911 31.280 1.00 45.38 85 ARG A N 1
ATOM 666 C CA . ARG A 1 85 ? -18.558 20.979 30.368 1.00 45.38 85 ARG A CA 1
ATOM 667 C C . ARG A 1 85 ? -18.506 19.608 29.718 1.00 45.38 85 ARG A C 1
ATOM 669 O O . ARG A 1 85 ? -18.216 18.631 30.405 1.00 45.38 85 ARG A O 1
ATOM 676 N N . GLU A 1 86 ? -18.802 19.539 28.420 1.00 44.50 86 GLU A N 1
ATOM 677 C CA . GLU A 1 86 ? -18.514 18.368 27.604 1.00 44.50 86 GLU A CA 1
ATOM 678 C C . GLU A 1 86 ? -17.008 18.115 27.714 1.00 44.50 86 GLU A C 1
ATOM 680 O O . GLU A 1 86 ? -16.194 18.649 26.957 1.00 44.50 86 GLU A O 1
ATOM 685 N N . LEU A 1 87 ? -16.617 17.324 28.711 1.00 43.31 87 LEU A N 1
ATOM 686 C CA . LEU A 1 87 ? -15.302 16.729 28.810 1.00 43.31 87 LEU A CA 1
ATOM 687 C C . LEU A 1 87 ? -15.147 15.929 27.526 1.00 43.31 87 LEU A C 1
ATOM 689 O O . LEU A 1 87 ? -15.729 14.855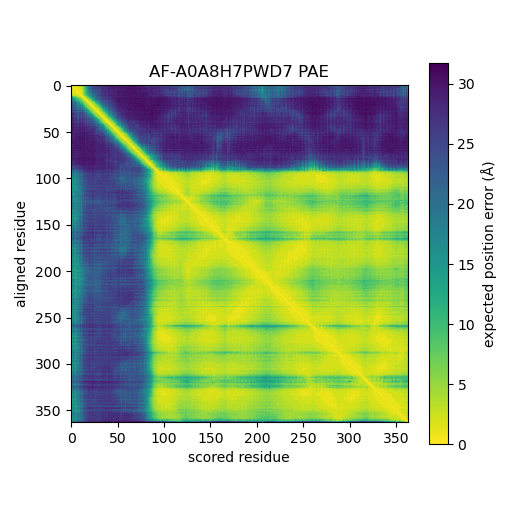 27.375 1.00 43.31 87 LEU A O 1
ATOM 693 N N . LYS A 1 88 ? -14.426 16.507 26.557 1.00 47.06 88 LYS A N 1
ATOM 694 C CA . LYS A 1 88 ? -14.058 15.835 25.314 1.00 47.06 88 LYS A CA 1
ATOM 695 C C . LYS A 1 88 ? -13.454 14.502 25.726 1.00 47.06 88 LYS A C 1
ATOM 697 O O . LYS A 1 88 ? -12.343 14.472 26.247 1.00 47.06 88 LYS A O 1
ATOM 702 N N . SER A 1 89 ? -14.210 13.421 25.541 1.00 50.34 89 SER A N 1
ATOM 703 C CA . SER A 1 89 ? -13.737 12.107 25.946 1.00 50.34 89 SER A CA 1
ATOM 704 C C . SER A 1 89 ? -12.404 11.848 25.234 1.00 50.34 89 SER A C 1
ATOM 706 O O . SER A 1 89 ? -12.308 12.139 24.032 1.00 50.34 89 SER A O 1
ATOM 708 N N . PRO A 1 90 ? -11.379 11.334 25.935 1.00 62.38 90 PRO A N 1
ATOM 709 C CA . PRO A 1 90 ? -10.068 11.056 25.348 1.00 62.38 90 PRO A CA 1
ATOM 710 C C . PRO A 1 90 ? -10.165 10.252 24.040 1.00 62.38 90 PRO A C 1
ATOM 712 O O . PRO A 1 90 ? -9.473 10.554 23.072 1.00 62.38 90 PRO A O 1
ATOM 715 N N . ARG A 1 91 ? -11.144 9.335 23.956 1.00 68.75 91 ARG A N 1
ATOM 716 C CA . ARG A 1 91 ? -11.478 8.561 22.746 1.00 68.75 91 ARG A CA 1
ATOM 717 C C . ARG A 1 91 ? -11.758 9.421 21.511 1.00 68.75 91 ARG A C 1
ATOM 719 O O . ARG A 1 91 ? -11.299 9.101 20.425 1.00 68.75 91 ARG A O 1
ATOM 726 N N . SER A 1 92 ? -12.467 10.540 21.661 1.00 68.44 92 SER A N 1
ATOM 727 C CA . SER A 1 92 ? -12.855 11.381 20.519 1.00 68.44 92 SER A CA 1
ATOM 728 C C . SER A 1 92 ? -11.678 12.069 19.815 1.00 68.44 92 SER A C 1
ATOM 730 O O . SER A 1 92 ? -11.796 12.429 18.644 1.00 68.44 92 SER A O 1
ATOM 732 N N . GLN A 1 93 ? -10.563 12.282 20.521 1.00 78.31 93 GLN A N 1
ATOM 733 C CA . GLN A 1 93 ? -9.331 12.812 19.932 1.00 78.31 93 GLN A CA 1
ATOM 734 C C . GLN A 1 93 ? -8.536 11.704 19.238 1.00 78.31 93 GLN A C 1
ATOM 736 O O . GLN A 1 93 ? -8.017 11.929 18.146 1.00 78.31 93 GLN A O 1
ATOM 741 N N . THR A 1 94 ? -8.508 10.504 19.824 1.00 87.88 94 THR A N 1
ATOM 742 C CA . THR A 1 94 ? -7.887 9.319 19.219 1.00 87.88 94 THR A CA 1
ATOM 743 C C . THR A 1 94 ? -8.524 8.982 17.871 1.00 87.88 94 THR A C 1
ATOM 745 O O . THR A 1 94 ? -7.803 8.788 16.899 1.00 87.88 94 THR A O 1
ATOM 748 N N . ASP A 1 95 ? -9.856 9.0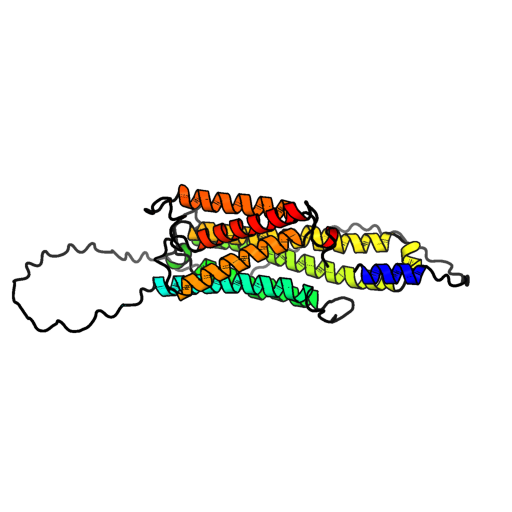11 17.771 1.00 92.81 95 ASP A N 1
ATOM 749 C CA . ASP A 1 95 ? -10.573 8.696 16.527 1.00 92.81 95 ASP A CA 1
ATOM 750 C C . ASP A 1 95 ? -10.196 9.650 15.379 1.00 92.81 95 ASP A C 1
ATOM 752 O O . ASP A 1 95 ? -9.920 9.208 14.263 1.00 92.81 95 ASP A O 1
ATOM 756 N N . LEU A 1 96 ? -10.135 10.960 15.659 1.00 94.12 96 LEU A N 1
ATOM 757 C CA . LEU A 1 96 ? -9.714 11.970 14.683 1.00 94.12 96 LEU A CA 1
ATOM 758 C C . LEU A 1 96 ? -8.251 11.786 14.275 1.00 94.12 96 LEU A C 1
ATOM 760 O O . LEU A 1 96 ? -7.906 11.929 13.106 1.00 94.12 96 LEU A O 1
ATOM 764 N N . PHE A 1 97 ? -7.379 11.486 15.233 1.00 95.00 97 PHE A N 1
ATOM 765 C CA . PHE A 1 97 ? -5.969 11.278 14.941 1.00 95.00 97 PHE A CA 1
ATOM 766 C C . PHE A 1 97 ? -5.769 10.048 14.048 1.00 95.00 97 PHE A C 1
ATOM 768 O O . PHE A 1 97 ? -5.061 10.127 13.047 1.00 95.00 97 PHE A O 1
ATOM 775 N N . VAL A 1 98 ? -6.432 8.928 14.342 1.00 96.06 98 VAL A N 1
ATOM 776 C CA . VAL A 1 98 ? -6.360 7.723 13.502 1.00 96.06 98 VAL A CA 1
ATOM 777 C C . VAL A 1 98 ? -6.926 7.996 12.105 1.00 96.06 98 VAL A C 1
ATOM 779 O O . VAL A 1 98 ? -6.303 7.605 11.121 1.00 96.06 98 VAL A O 1
ATOM 782 N N . SER A 1 99 ? -8.054 8.707 11.982 1.00 96.88 99 SER A N 1
ATOM 783 C CA . SER A 1 99 ? -8.631 9.034 10.671 1.00 96.88 99 SER A CA 1
ATOM 784 C C . SER A 1 99 ? -7.742 9.961 9.838 1.00 96.88 99 SER A C 1
ATOM 786 O O . SER A 1 99 ? -7.601 9.744 8.635 1.00 96.88 99 SER A O 1
ATOM 788 N N . ILE A 1 100 ? -7.095 10.948 10.468 1.00 97.62 100 ILE A N 1
ATOM 789 C CA . ILE A 1 100 ? -6.101 11.810 9.817 1.00 97.62 100 ILE A CA 1
ATOM 790 C C . ILE A 1 100 ? -4.892 10.994 9.372 1.00 97.62 100 ILE A C 1
ATOM 792 O O . ILE A 1 100 ? -4.448 11.178 8.246 1.00 97.62 100 ILE A O 1
ATOM 796 N N . ASN A 1 101 ? -4.371 10.086 10.204 1.00 97.00 101 ASN A N 1
ATOM 797 C CA . ASN A 1 101 ? -3.221 9.274 9.808 1.00 97.00 101 ASN A CA 1
ATOM 798 C C . ASN A 1 101 ? -3.565 8.336 8.650 1.00 97.00 101 ASN A C 1
ATOM 800 O O . ASN A 1 101 ? -2.793 8.278 7.707 1.00 97.00 101 ASN A O 1
ATOM 804 N N . MET A 1 102 ? -4.732 7.681 8.649 1.00 97.31 102 MET A N 1
ATOM 805 C CA . MET A 1 102 ? -5.167 6.869 7.500 1.00 97.31 102 MET A CA 1
ATOM 806 C C . MET A 1 102 ? -5.241 7.697 6.210 1.00 97.31 102 MET A C 1
ATOM 808 O O . MET A 1 102 ? -4.720 7.275 5.177 1.00 97.31 102 MET A O 1
ATOM 812 N N . LEU A 1 103 ? -5.827 8.899 6.278 1.00 97.75 103 LEU A N 1
ATOM 813 C CA . LEU A 1 103 ? -5.854 9.833 5.152 1.00 97.75 103 LEU A CA 1
ATOM 814 C C . LEU A 1 103 ? -4.441 10.249 4.724 1.00 97.75 103 LEU A C 1
ATOM 816 O O . LEU A 1 103 ? -4.137 10.222 3.536 1.00 97.75 103 LEU A O 1
ATOM 820 N N . ALA A 1 104 ? -3.580 10.619 5.670 1.00 97.75 104 ALA A N 1
ATOM 821 C CA . ALA A 1 104 ? -2.213 11.046 5.403 1.00 97.75 104 ALA A CA 1
ATOM 822 C C . ALA A 1 104 ? -1.383 9.916 4.786 1.00 97.75 104 ALA A C 1
ATOM 824 O O . ALA A 1 104 ? -0.653 10.169 3.836 1.00 97.75 104 ALA A O 1
ATOM 825 N N . THR A 1 105 ? -1.527 8.673 5.258 1.00 96.44 105 THR A N 1
ATOM 826 C CA . THR A 1 105 ? -0.878 7.499 4.662 1.00 96.44 105 THR A CA 1
ATOM 827 C C . THR A 1 105 ? -1.342 7.306 3.222 1.00 96.44 105 THR A C 1
ATOM 829 O O . THR A 1 105 ? -0.503 7.187 2.334 1.00 96.44 105 THR A O 1
ATOM 832 N N . ALA A 1 106 ? -2.656 7.322 2.964 1.00 95.88 106 ALA A N 1
ATOM 833 C CA . ALA A 1 106 ? -3.199 7.176 1.612 1.00 95.88 106 ALA A CA 1
ATOM 834 C C . ALA A 1 106 ? -2.749 8.305 0.675 1.00 95.88 106 ALA A C 1
ATOM 836 O O . ALA A 1 106 ? -2.356 8.043 -0.459 1.00 95.88 106 ALA A O 1
ATOM 837 N N . LEU A 1 107 ? -2.766 9.549 1.156 1.00 95.88 107 LEU A N 1
ATOM 838 C CA . LEU A 1 107 ? -2.331 10.714 0.395 1.00 95.88 107 LEU A CA 1
ATOM 839 C C . LEU A 1 107 ? -0.826 10.673 0.114 1.00 95.88 107 LEU A C 1
ATOM 841 O O . LEU A 1 107 ? -0.421 10.934 -1.011 1.00 95.88 107 LEU A O 1
ATOM 845 N N . ALA A 1 108 ? -0.007 10.314 1.104 1.00 95.25 108 ALA A N 1
ATOM 846 C CA . ALA A 1 108 ? 1.433 10.166 0.938 1.00 95.25 108 ALA A CA 1
ATOM 847 C C . ALA A 1 108 ? 1.753 9.091 -0.105 1.00 95.25 108 ALA A C 1
ATOM 849 O O . ALA A 1 108 ? 2.467 9.388 -1.057 1.00 95.25 108 ALA A O 1
ATOM 850 N N . MET A 1 109 ? 1.154 7.898 0.004 1.00 92.44 109 MET A N 1
ATOM 851 C CA . MET A 1 109 ? 1.324 6.840 -0.999 1.00 92.44 109 MET A CA 1
ATOM 852 C C . MET A 1 109 ? 0.879 7.313 -2.390 1.00 92.44 109 MET A C 1
ATOM 854 O O . MET A 1 109 ? 1.585 7.088 -3.368 1.00 92.44 109 MET A O 1
ATOM 858 N N . LEU A 1 110 ? -0.259 8.008 -2.503 1.00 90.56 110 LEU A N 1
ATOM 859 C CA . LEU A 1 110 ? -0.748 8.521 -3.786 1.00 90.56 110 LEU A CA 1
ATOM 860 C C . LEU A 1 110 ? 0.213 9.547 -4.397 1.00 90.56 110 LEU A C 1
ATOM 862 O O . LEU A 1 110 ? 0.526 9.460 -5.579 1.00 90.56 110 LEU A O 1
ATOM 866 N N . LEU A 1 111 ? 0.700 10.507 -3.610 1.00 91.62 111 LEU A N 1
ATOM 867 C CA . LEU A 1 111 ? 1.652 11.516 -4.078 1.00 91.62 111 LEU A CA 1
ATOM 868 C C . LEU A 1 111 ? 2.975 10.868 -4.495 1.00 91.62 111 L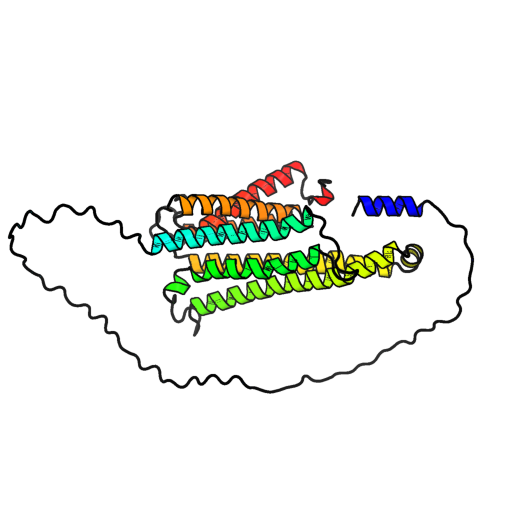EU A C 1
ATOM 870 O O . LEU A 1 111 ? 3.496 11.163 -5.568 1.00 91.62 111 LEU A O 1
ATOM 874 N N . LEU A 1 112 ? 3.490 9.950 -3.678 1.00 90.75 112 LEU A N 1
ATOM 875 C CA . LEU A 1 112 ? 4.772 9.287 -3.912 1.00 90.75 112 LEU A CA 1
ATOM 876 C C . LEU A 1 112 ? 4.733 8.355 -5.130 1.00 90.75 112 LEU A C 1
ATOM 878 O O . LEU A 1 112 ? 5.732 8.233 -5.832 1.00 90.75 112 LEU A O 1
ATOM 882 N N . THR A 1 113 ? 3.570 7.779 -5.438 1.00 85.00 113 THR A N 1
ATOM 883 C CA . THR A 1 113 ? 3.361 6.950 -6.636 1.00 85.00 113 THR A CA 1
ATOM 884 C C . THR A 1 113 ? 3.012 7.761 -7.884 1.00 85.00 113 THR A C 1
ATOM 886 O O . THR A 1 113 ? 3.468 7.422 -8.971 1.00 85.00 113 THR A O 1
ATOM 889 N N . THR A 1 114 ? 2.236 8.840 -7.758 1.00 84.44 114 THR A N 1
ATOM 890 C CA . THR A 1 114 ? 1.742 9.613 -8.912 1.00 84.44 114 THR A CA 1
ATOM 891 C C . THR A 1 114 ? 2.773 10.609 -9.428 1.00 84.44 114 THR A C 1
ATOM 893 O O . THR A 1 114 ? 2.880 10.793 -10.637 1.00 84.44 114 THR A O 1
ATOM 896 N N . ILE A 1 115 ? 3.541 11.258 -8.545 1.00 87.81 115 ILE A N 1
ATOM 897 C CA . ILE A 1 115 ? 4.487 12.312 -8.947 1.00 87.81 115 ILE A CA 1
ATOM 898 C C . ILE A 1 115 ? 5.514 11.815 -9.978 1.00 87.81 115 ILE A C 1
ATOM 900 O O . ILE A 1 115 ? 5.611 12.472 -11.010 1.00 87.81 115 ILE A O 1
ATOM 904 N N . PRO A 1 116 ? 6.181 10.654 -9.812 1.00 83.38 116 PRO A N 1
ATOM 905 C CA . PRO A 1 116 ? 7.100 10.125 -10.830 1.00 83.38 116 PRO A CA 1
ATOM 906 C C . PRO A 1 116 ? 6.429 9.803 -12.171 1.00 83.38 116 PRO A C 1
ATOM 908 O O . PRO A 1 116 ? 7.085 9.694 -13.198 1.00 83.38 116 PRO A O 1
ATOM 911 N N . VAL A 1 117 ? 5.109 9.602 -12.177 1.00 80.12 117 VAL A N 1
ATOM 912 C CA . VAL A 1 117 ? 4.355 9.296 -13.400 1.00 80.12 117 VAL A CA 1
ATOM 913 C C . VAL A 1 117 ? 3.992 10.575 -14.156 1.00 80.12 117 VAL A C 1
ATOM 915 O O . VAL A 1 117 ? 3.991 10.580 -15.385 1.00 80.12 117 VAL A O 1
ATOM 918 N N . VAL A 1 118 ? 3.670 11.658 -13.440 1.00 82.19 118 VAL A N 1
ATOM 919 C CA . VAL A 1 118 ? 3.164 12.909 -14.040 1.00 82.19 118 VAL A CA 1
ATOM 920 C C . VAL A 1 118 ? 4.221 14.005 -14.167 1.00 82.19 118 VAL A C 1
ATOM 922 O O . VAL A 1 118 ? 4.042 14.933 -14.955 1.00 82.19 118 VAL A O 1
ATOM 925 N N . VAL A 1 119 ? 5.314 13.916 -13.410 1.00 87.25 119 VAL A N 1
ATOM 926 C CA . VAL A 1 119 ? 6.431 14.863 -13.431 1.00 87.25 119 VAL A CA 1
ATOM 927 C C . VAL A 1 119 ? 7.684 14.125 -13.875 1.00 87.25 119 VAL A C 1
ATOM 929 O O . VAL A 1 119 ? 8.097 13.168 -13.235 1.00 87.25 119 VAL A O 1
ATOM 932 N N . SER A 1 120 ? 8.323 14.597 -14.945 1.00 84.88 120 SER A N 1
ATOM 933 C CA . SER A 1 120 ? 9.645 14.105 -15.339 1.00 84.88 120 SER A CA 1
ATOM 934 C C . SER A 1 120 ? 10.706 14.719 -14.431 1.00 84.88 120 SER A C 1
ATOM 936 O O . SER A 1 120 ? 11.091 15.876 -14.618 1.00 84.88 120 SER A O 1
ATOM 938 N N . ILE A 1 121 ? 11.149 13.965 -13.429 1.00 88.38 121 ILE A N 1
ATOM 939 C CA . ILE A 1 121 ? 12.215 14.398 -12.527 1.00 88.38 121 ILE A CA 1
ATOM 940 C C . ILE A 1 121 ? 13.554 14.159 -13.242 1.00 88.38 121 ILE A C 1
ATOM 942 O O . ILE A 1 121 ? 13.792 13.044 -13.704 1.00 88.38 121 ILE A O 1
ATOM 946 N N . PRO A 1 122 ? 14.424 15.177 -13.379 1.00 89.38 122 PRO A N 1
ATOM 947 C CA . PRO A 1 122 ? 15.688 15.016 -14.087 1.00 89.38 122 PRO A CA 1
ATOM 948 C C . PRO A 1 122 ? 16.581 13.982 -13.399 1.00 89.38 122 PRO A C 1
ATOM 950 O O . PRO A 1 122 ? 16.625 13.897 -12.169 1.00 89.38 122 PRO A O 1
ATOM 953 N N . ASP A 1 123 ? 17.319 13.226 -14.208 1.00 89.56 123 ASP A N 1
ATOM 954 C CA . ASP A 1 123 ? 18.295 12.262 -13.715 1.00 89.56 123 ASP A CA 1
ATOM 955 C C . ASP A 1 123 ? 19.442 12.975 -12.993 1.00 89.56 123 ASP A C 1
ATOM 957 O O . ASP A 1 123 ? 19.929 14.021 -13.428 1.00 89.56 123 ASP A O 1
ATOM 961 N N . ILE A 1 124 ? 19.883 12.396 -11.879 1.00 90.31 124 ILE A N 1
ATOM 962 C CA . ILE A 1 124 ? 21.011 12.911 -11.093 1.00 90.31 124 ILE A CA 1
ATOM 963 C C . ILE A 1 124 ? 22.327 12.418 -11.699 1.00 90.31 124 ILE A C 1
ATOM 965 O O . ILE A 1 124 ? 23.329 13.131 -11.705 1.00 90.31 124 ILE A O 1
ATOM 969 N N . SER A 1 125 ? 22.328 11.188 -12.212 1.00 91.00 125 SER A N 1
ATOM 970 C CA . SER A 1 125 ? 23.439 10.588 -12.950 1.00 91.00 125 SER A CA 1
ATOM 971 C C . SER A 1 125 ? 22.921 9.480 -13.869 1.00 91.00 125 SER A C 1
ATOM 973 O O . SER A 1 125 ? 21.785 9.040 -13.711 1.00 91.00 125 SER A O 1
ATOM 975 N N . ILE A 1 126 ? 23.775 8.950 -14.753 1.00 87.00 126 ILE A N 1
ATOM 976 C CA . ILE A 1 126 ? 23.439 7.783 -15.594 1.00 87.00 126 ILE A CA 1
ATOM 977 C C . ILE A 1 126 ? 23.026 6.543 -14.780 1.00 87.00 126 ILE A C 1
ATOM 979 O O . ILE A 1 126 ? 22.366 5.653 -15.300 1.00 87.00 126 ILE A O 1
ATOM 983 N N . TRP A 1 127 ? 23.423 6.482 -13.506 1.00 86.62 127 TRP A N 1
ATOM 984 C CA . TRP A 1 127 ? 23.107 5.389 -12.589 1.00 86.62 127 TRP A CA 1
ATOM 985 C C . TRP A 1 127 ? 21.876 5.678 -11.740 1.00 86.62 127 TRP A C 1
ATOM 987 O O . TRP A 1 127 ? 21.399 4.785 -11.058 1.00 86.62 127 TRP A O 1
ATOM 997 N N . PHE A 1 128 ? 21.403 6.921 -11.673 1.00 87.88 128 PHE A N 1
ATOM 998 C CA . PHE A 1 128 ? 20.462 7.326 -10.635 1.00 87.88 128 PHE A CA 1
ATOM 999 C C . PHE A 1 128 ? 19.468 8.349 -11.169 1.00 87.88 128 PHE A C 1
ATOM 1001 O O . PHE A 1 128 ? 19.776 9.542 -11.278 1.00 87.88 128 PHE A O 1
ATOM 1008 N N . SER A 1 129 ? 18.274 7.860 -11.493 1.00 87.88 129 SER A N 1
ATOM 1009 C CA . SER A 1 129 ? 17.183 8.687 -11.989 1.00 87.88 129 SER A CA 1
ATOM 1010 C C . SER A 1 129 ? 16.494 9.457 -10.868 1.00 87.88 129 SER A C 1
ATOM 1012 O O . SER A 1 129 ? 16.458 9.033 -9.706 1.00 87.88 129 SER A O 1
ATOM 1014 N N . GLY A 1 130 ? 15.924 10.609 -11.220 1.00 88.38 130 GLY A N 1
ATOM 1015 C CA . GLY A 1 130 ? 15.151 11.416 -10.279 1.00 88.38 130 GLY A CA 1
ATOM 1016 C C . GLY A 1 130 ? 13.944 10.657 -9.715 1.00 88.38 130 GLY A C 1
ATOM 1017 O O . GLY A 1 130 ? 13.645 10.751 -8.523 1.00 88.38 130 GLY A O 1
ATOM 1018 N N . ASP A 1 131 ? 13.309 9.827 -10.545 1.00 86.31 131 ASP A N 1
ATOM 1019 C CA . ASP A 1 131 ? 12.185 8.969 -10.158 1.00 86.31 131 ASP A CA 1
ATOM 1020 C C . ASP A 1 131 ? 12.592 7.927 -9.110 1.00 86.31 131 ASP A C 1
ATOM 1022 O O . ASP A 1 131 ? 11.849 7.661 -8.161 1.00 86.31 131 ASP A O 1
ATOM 1026 N N . ALA A 1 132 ? 13.791 7.358 -9.253 1.00 85.38 132 ALA A N 1
ATOM 1027 C CA . ALA A 1 132 ? 14.334 6.392 -8.312 1.00 85.38 132 ALA A CA 1
ATOM 1028 C C . ALA A 1 132 ? 14.630 7.036 -6.944 1.00 85.38 132 ALA A C 1
ATOM 1030 O O . ALA A 1 132 ? 14.295 6.454 -5.909 1.00 85.38 132 ALA A O 1
ATOM 1031 N N . LEU A 1 133 ? 15.158 8.270 -6.926 1.00 87.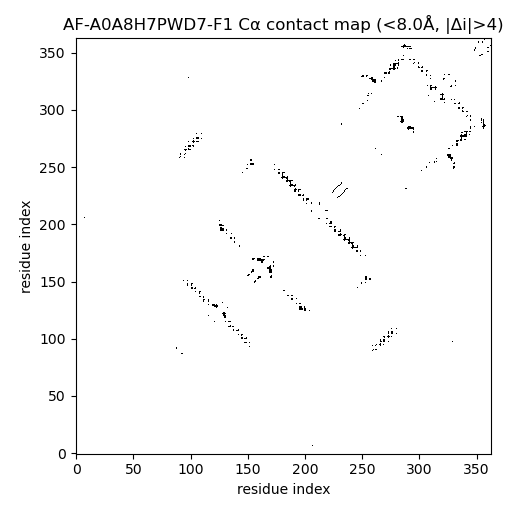50 133 LEU A N 1
ATOM 1032 C CA . LEU A 1 133 ? 15.300 9.047 -5.689 1.00 87.50 133 LEU A CA 1
ATOM 1033 C C . LEU A 1 133 ? 13.942 9.324 -5.040 1.00 87.50 133 LEU A C 1
ATOM 1035 O O . LEU A 1 133 ? 13.792 9.173 -3.829 1.00 87.50 133 LEU A O 1
ATOM 1039 N N . TRP A 1 134 ? 12.951 9.736 -5.831 1.00 90.00 134 TRP A N 1
ATOM 1040 C CA . TRP A 1 134 ? 11.631 10.074 -5.309 1.00 90.00 134 TRP A CA 1
ATOM 1041 C C . TRP A 1 134 ? 10.970 8.882 -4.611 1.00 90.00 134 TRP A C 1
ATOM 1043 O O . TRP A 1 134 ? 10.432 9.017 -3.511 1.00 90.00 134 TRP A O 1
ATOM 1053 N N . ARG A 1 135 ? 11.078 7.692 -5.211 1.00 85.25 135 ARG A N 1
ATOM 1054 C CA . ARG A 1 135 ? 10.558 6.444 -4.634 1.00 85.25 135 ARG A CA 1
ATOM 1055 C C . ARG A 1 135 ? 11.234 6.068 -3.312 1.00 85.25 135 ARG A C 1
ATOM 1057 O O . ARG A 1 135 ? 10.576 5.474 -2.465 1.00 85.25 135 ARG A O 1
ATOM 1064 N N . LEU A 1 136 ? 12.484 6.478 -3.067 1.00 88.50 136 LEU A N 1
ATOM 1065 C CA . LEU A 1 136 ? 13.167 6.242 -1.786 1.00 88.50 136 LEU A CA 1
ATOM 1066 C C . LEU A 1 136 ? 12.455 6.922 -0.603 1.00 88.50 136 LEU A C 1
ATOM 1068 O O . LEU A 1 136 ? 12.489 6.411 0.517 1.00 88.50 136 LEU A O 1
ATOM 1072 N N . PHE A 1 137 ? 11.782 8.053 -0.837 1.00 91.50 137 PHE A N 1
ATOM 1073 C CA . PHE A 1 137 ? 11.032 8.747 0.210 1.00 91.50 137 PHE A CA 1
ATOM 1074 C C . PHE A 1 137 ? 9.742 8.028 0.605 1.00 91.50 137 PHE A C 1
ATOM 1076 O O . PHE A 1 137 ? 9.226 8.283 1.695 1.00 91.50 137 PHE A O 1
ATOM 1083 N N . ASP A 1 138 ? 9.235 7.118 -0.230 1.00 91.56 138 ASP A N 1
ATOM 1084 C CA . ASP A 1 138 ? 7.989 6.413 0.045 1.00 91.56 138 ASP A CA 1
ATOM 1085 C C . ASP A 1 138 ? 8.016 5.659 1.381 1.00 91.56 138 ASP A C 1
ATOM 1087 O O . ASP A 1 138 ? 7.262 6.043 2.279 1.00 91.56 138 ASP A O 1
ATOM 1091 N N . PRO A 1 139 ? 8.906 4.676 1.613 1.00 93.56 139 PRO A N 1
ATOM 1092 C CA . PRO A 1 139 ? 8.962 3.983 2.898 1.00 93.56 139 PRO A CA 1
ATOM 1093 C C . PRO A 1 139 ? 9.345 4.905 4.066 1.00 93.56 139 PRO A C 1
ATOM 1095 O O . PRO A 1 139 ? 8.917 4.662 5.193 1.00 93.56 139 PRO A O 1
ATOM 1098 N N . VAL A 1 140 ? 10.106 5.978 3.817 1.00 95.31 140 VAL A N 1
ATOM 1099 C CA . VAL A 1 140 ? 10.510 6.950 4.851 1.00 95.31 140 VAL A CA 1
ATOM 1100 C C . VAL A 1 140 ? 9.304 7.712 5.403 1.00 95.31 140 VAL A C 1
ATOM 1102 O O . VAL A 1 140 ? 9.271 8.025 6.591 1.00 95.31 140 VAL A O 1
ATOM 1105 N N . ILE A 1 141 ? 8.301 7.991 4.568 1.00 95.81 141 ILE A N 1
ATOM 1106 C CA . ILE A 1 141 ? 7.101 8.739 4.958 1.00 95.81 141 ILE A CA 1
ATOM 1107 C C . ILE A 1 141 ? 5.955 7.793 5.326 1.00 95.81 141 ILE A C 1
ATOM 1109 O O . ILE A 1 141 ? 5.295 7.973 6.352 1.00 95.81 141 ILE A O 1
ATOM 1113 N N . THR A 1 142 ? 5.694 6.772 4.512 1.00 94.88 142 THR A N 1
ATOM 1114 C CA . THR A 1 142 ? 4.492 5.946 4.657 1.00 94.88 142 THR A CA 1
ATOM 1115 C C . THR A 1 142 ? 4.593 4.944 5.795 1.00 94.88 142 THR A C 1
ATOM 1117 O O . THR A 1 142 ? 3.584 4.720 6.466 1.00 94.88 142 THR A O 1
ATOM 1120 N N . LEU A 1 143 ? 5.779 4.400 6.101 1.00 96.06 143 LEU A N 1
ATOM 1121 C CA . LEU A 1 143 ? 5.931 3.458 7.216 1.00 96.06 143 LEU A CA 1
ATOM 1122 C C . LEU A 1 143 ? 5.708 4.112 8.581 1.00 96.06 143 LEU A C 1
ATOM 1124 O O . LEU A 1 143 ? 4.940 3.540 9.356 1.00 96.06 143 LEU A O 1
ATOM 1128 N N . PRO A 1 144 ? 6.273 5.294 8.903 1.00 97.69 144 PRO A N 1
ATOM 1129 C CA . PRO A 1 144 ? 5.953 5.966 10.160 1.00 97.69 144 PRO A CA 1
ATOM 1130 C C . PRO A 1 144 ? 4.466 6.295 10.306 1.00 97.69 144 PRO A C 1
ATOM 1132 O O . PRO A 1 144 ? 3.918 6.134 11.395 1.00 97.69 144 PRO A O 1
ATOM 1135 N N . LEU A 1 145 ? 3.792 6.698 9.223 1.00 97.25 145 LEU A N 1
ATOM 1136 C CA . LEU A 1 145 ? 2.345 6.940 9.240 1.00 97.25 145 LEU A CA 1
ATOM 1137 C C . LEU A 1 145 ? 1.548 5.634 9.414 1.00 97.25 145 LEU A C 1
ATOM 1139 O O . LEU A 1 145 ? 0.563 5.589 10.143 1.00 97.25 145 LEU A O 1
ATOM 1143 N N . ASN A 1 146 ? 1.982 4.540 8.788 1.00 96.94 146 ASN A N 1
ATOM 1144 C CA . ASN A 1 146 ? 1.358 3.231 8.968 1.00 96.94 146 ASN A CA 1
ATOM 1145 C C . ASN A 1 146 ? 1.535 2.712 10.409 1.00 96.94 146 ASN A C 1
ATOM 1147 O O . ASN A 1 146 ? 0.586 2.213 11.021 1.00 96.94 146 ASN A O 1
ATOM 1151 N N . LEU A 1 147 ? 2.734 2.884 10.972 1.00 97.56 147 LEU A N 1
ATOM 1152 C CA . LEU A 1 147 ? 3.053 2.554 12.357 1.00 97.56 147 LEU A CA 1
ATOM 1153 C C . LEU A 1 147 ? 2.247 3.416 13.331 1.00 97.56 147 LEU A C 1
ATOM 1155 O O . LEU A 1 147 ? 1.742 2.896 14.325 1.00 97.56 147 LEU A O 1
ATOM 1159 N N . SER A 1 148 ? 2.084 4.713 13.050 1.00 97.38 148 SER A N 1
ATOM 1160 C CA . SER A 1 148 ? 1.319 5.615 13.912 1.00 97.38 148 SER A CA 1
ATOM 1161 C C . SER A 1 148 ? -0.139 5.171 14.029 1.00 97.38 148 SER A C 1
ATOM 1163 O O . SER A 1 148 ? -0.667 5.182 15.136 1.00 97.38 148 SER A O 1
ATOM 1165 N N . ILE A 1 149 ? -0.765 4.694 12.944 1.00 97.00 149 ILE A N 1
ATOM 1166 C CA . ILE A 1 149 ? -2.101 4.077 12.985 1.00 97.00 149 ILE A CA 1
ATOM 1167 C C . ILE A 1 149 ? -2.081 2.877 13.933 1.00 97.00 149 ILE A C 1
ATOM 1169 O O . ILE A 1 149 ? -2.903 2.794 14.838 1.00 97.00 149 ILE A O 1
ATOM 1173 N N . MET A 1 150 ? -1.116 1.966 13.782 1.00 96.25 150 MET A N 1
ATOM 1174 C CA . MET A 1 150 ? -1.031 0.774 14.630 1.00 96.25 150 MET A CA 1
ATOM 1175 C C . MET A 1 150 ? -0.887 1.106 16.123 1.00 96.25 150 MET A C 1
ATOM 1177 O O . MET A 1 150 ? -1.581 0.517 16.954 1.00 96.25 150 MET A O 1
ATOM 1181 N N . LEU A 1 151 ? -0.024 2.060 16.473 1.00 96.19 151 LEU A N 1
ATOM 1182 C CA . LEU A 1 151 ? 0.247 2.432 17.866 1.00 96.19 151 LEU A CA 1
ATOM 1183 C C . LEU A 1 151 ? -0.963 3.059 18.582 1.00 96.19 151 LEU A C 1
ATOM 1185 O O . LEU A 1 151 ? -0.973 3.140 19.809 1.00 96.19 151 LEU A O 1
ATOM 1189 N N . GLN A 1 152 ? -1.992 3.473 17.840 1.00 95.81 152 GLN A N 1
ATOM 1190 C CA . GLN A 1 152 ? -3.232 4.029 18.389 1.00 95.81 152 GLN A CA 1
ATOM 1191 C C . GLN A 1 152 ? -4.309 2.972 18.650 1.00 95.81 152 GLN A C 1
ATOM 1193 O O . GLN A 1 152 ? -5.370 3.302 19.183 1.00 95.81 152 GLN A O 1
ATOM 1198 N N . ALA A 1 153 ? -4.069 1.710 18.290 1.00 95.62 153 ALA A N 1
ATOM 1199 C CA . ALA A 1 153 ? -4.998 0.631 18.590 1.00 95.62 153 ALA A CA 1
ATOM 1200 C C . ALA A 1 153 ? -5.078 0.374 20.104 1.00 95.62 153 ALA A C 1
ATOM 1202 O O . ALA A 1 153 ? -4.072 0.439 20.819 1.00 95.62 153 ALA A O 1
ATOM 1203 N N . GLU A 1 154 ? -6.258 -0.016 20.595 1.00 93.00 154 GLU A N 1
ATOM 1204 C CA . GLU A 1 154 ? -6.471 -0.354 22.013 1.00 93.00 154 GLU A CA 1
ATOM 1205 C C . GLU A 1 154 ? -5.490 -1.429 22.514 1.00 93.00 154 GLU A C 1
ATOM 1207 O O . GLU A 1 154 ? -5.041 -1.361 23.657 1.00 93.00 154 GLU A O 1
ATOM 1212 N N . VAL A 1 155 ? -5.083 -2.373 21.654 1.00 94.12 155 VAL A N 1
ATOM 1213 C CA . VAL A 1 155 ? -4.058 -3.394 21.957 1.00 94.12 155 VAL A CA 1
ATOM 1214 C C . VAL A 1 155 ? -2.730 -2.763 22.399 1.00 94.12 155 VAL A C 1
ATOM 1216 O O . VAL A 1 155 ? -2.065 -3.281 23.294 1.00 94.12 155 VAL A O 1
ATOM 1219 N N . PHE A 1 156 ? -2.339 -1.632 21.811 1.00 94.94 156 PHE A N 1
ATOM 1220 C CA . PHE A 1 156 ? -1.109 -0.926 22.165 1.00 94.94 156 PHE A CA 1
ATOM 1221 C C . PHE A 1 156 ? -1.291 -0.010 23.372 1.00 94.94 156 PHE A C 1
ATOM 1223 O O . PHE A 1 156 ? -0.410 0.032 24.231 1.00 94.94 156 PHE A O 1
ATOM 1230 N N . GLN A 1 157 ? -2.439 0.665 23.470 1.00 92.06 157 GLN A N 1
ATOM 1231 C CA . GLN A 1 157 ? -2.724 1.592 24.568 1.00 92.06 157 GLN A CA 1
ATOM 1232 C C . GLN A 1 157 ? -2.968 0.881 25.908 1.00 92.06 157 GLN A C 1
ATOM 1234 O O . GLN A 1 157 ? -2.572 1.385 26.954 1.00 92.06 157 GLN A O 1
ATOM 1239 N N . THR A 1 158 ? -3.593 -0.299 25.890 1.00 90.25 158 THR A N 1
ATOM 1240 C CA . THR A 1 158 ? -3.952 -1.063 27.103 1.00 90.25 158 THR A CA 1
ATOM 1241 C C . THR A 1 158 ? -2.971 -2.190 27.432 1.00 90.25 158 THR A C 1
ATOM 1243 O O . THR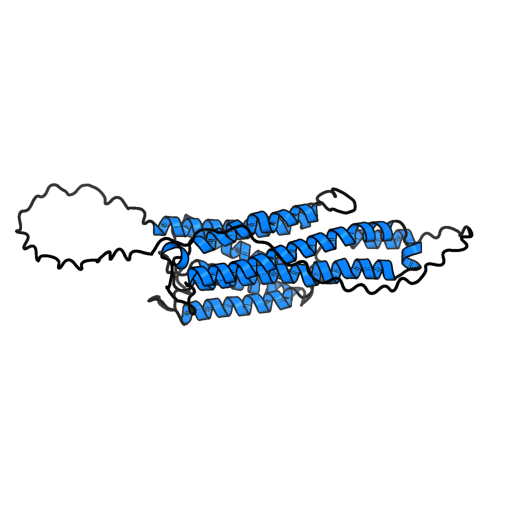 A 1 158 ? -3.070 -2.805 28.490 1.00 90.25 158 THR A O 1
ATOM 1246 N N . GLY A 1 159 ? -2.023 -2.481 26.534 1.00 86.12 159 GLY A N 1
ATOM 1247 C CA . GLY A 1 159 ? -1.098 -3.615 26.639 1.00 86.12 159 GLY A CA 1
ATOM 1248 C C . GLY A 1 159 ? -1.616 -4.921 26.022 1.00 86.12 159 GLY A C 1
ATOM 1249 O O . GLY A 1 159 ? -0.835 -5.865 25.876 1.00 86.12 159 GLY A O 1
ATOM 1250 N N . GLY A 1 160 ? -2.887 -4.964 25.605 1.00 91.88 160 GLY A N 1
ATOM 1251 C CA . GLY A 1 160 ? -3.494 -6.112 24.932 1.00 91.88 160 GLY A CA 1
ATOM 1252 C C . GLY A 1 160 ? -3.578 -7.348 25.829 1.00 91.88 160 GLY A C 1
ATOM 1253 O O . GLY A 1 160 ? -3.421 -7.272 27.049 1.00 91.88 160 GLY A O 1
ATOM 1254 N N . LYS A 1 161 ? -3.832 -8.520 25.237 1.00 93.69 161 LYS A N 1
ATOM 1255 C CA . LYS A 1 161 ? -3.852 -9.772 26.005 1.00 93.69 161 LYS A CA 1
ATOM 1256 C C . LYS A 1 161 ? -2.431 -10.191 26.422 1.00 93.69 161 LYS A C 1
ATOM 1258 O O . LYS A 1 161 ? -1.577 -10.388 25.545 1.00 93.69 161 LYS A O 1
ATOM 1263 N N . PRO A 1 162 ? -2.157 -10.389 27.729 1.00 90.50 162 PRO A N 1
ATOM 1264 C CA . PRO A 1 162 ? -0.926 -11.041 28.157 1.00 90.50 162 PRO A CA 1
ATOM 1265 C C . PRO A 1 162 ? -0.957 -12.514 27.722 1.00 90.50 162 PRO A C 1
ATOM 1267 O O . PRO A 1 162 ? -2.006 -13.149 27.796 1.00 90.50 162 PRO A O 1
ATOM 1270 N N . ARG A 1 163 ? 0.187 -13.059 27.278 1.00 91.25 163 ARG A N 1
ATOM 1271 C CA . ARG A 1 163 ? 0.315 -14.452 26.792 1.00 91.25 163 ARG A CA 1
ATOM 1272 C C . ARG A 1 163 ? -0.687 -14.801 25.680 1.00 91.25 163 ARG A C 1
ATOM 1274 O O . ARG A 1 163 ? -1.422 -15.779 25.761 1.00 91.25 163 ARG A O 1
ATOM 1281 N N . PHE A 1 164 ? -0.720 -13.971 24.642 1.00 92.88 164 PHE A N 1
ATOM 1282 C CA . PHE A 1 164 ? -1.574 -14.171 23.473 1.00 92.88 164 PHE A CA 1
ATOM 1283 C C . PHE A 1 164 ? -1.151 -15.392 22.647 1.00 92.88 164 PHE A C 1
ATOM 1285 O O . PHE A 1 164 ? -2.000 -16.185 22.250 1.00 92.88 164 PHE A O 1
ATOM 1292 N N . LEU A 1 165 ? 0.158 -15.557 22.422 1.00 92.56 165 LEU A N 1
ATOM 1293 C CA . LEU A 1 165 ? 0.730 -16.715 21.737 1.00 92.56 165 LEU A CA 1
ATOM 1294 C C . LEU A 1 165 ? 1.952 -17.207 22.516 1.00 92.56 165 LEU A C 1
ATOM 1296 O O . LEU A 1 165 ? 3.042 -16.640 22.423 1.00 92.56 165 LEU A O 1
ATOM 1300 N N . GLY A 1 166 ? 1.748 -18.232 23.345 1.00 92.88 166 GLY A N 1
ATOM 1301 C CA . GLY A 1 166 ? 2.772 -18.726 24.264 1.00 92.88 166 GLY A CA 1
ATOM 1302 C C . GLY A 1 166 ? 3.227 -17.632 25.233 1.00 92.88 166 GLY A C 1
ATOM 1303 O O . GLY A 1 166 ? 2.439 -17.113 26.023 1.00 92.88 166 GLY A O 1
ATOM 1304 N N . VAL A 1 167 ? 4.508 -17.269 25.169 1.00 93.12 167 VAL A N 1
ATOM 1305 C CA . VAL A 1 167 ? 5.099 -16.230 26.030 1.00 93.12 167 VAL A CA 1
ATOM 1306 C C . VAL A 1 167 ? 4.883 -14.806 25.509 1.00 93.12 167 VAL A C 1
ATOM 1308 O O . VAL A 1 167 ? 5.114 -13.847 26.244 1.00 93.12 167 VAL A O 1
ATOM 1311 N N . TRP A 1 168 ? 4.428 -14.632 24.266 1.00 95.12 168 TRP A N 1
ATOM 1312 C CA . TRP A 1 168 ? 4.294 -13.309 23.660 1.00 95.12 168 TRP A CA 1
ATOM 1313 C C . TRP A 1 168 ? 2.982 -12.625 24.034 1.00 95.12 168 TRP A C 1
ATOM 1315 O O . TRP A 1 168 ? 1.906 -13.225 24.000 1.00 95.12 168 TRP A O 1
ATOM 1325 N N . SER A 1 169 ? 3.068 -11.333 24.360 1.00 96.50 169 SER A N 1
ATOM 1326 C CA . SER A 1 169 ? 1.890 -10.467 24.452 1.00 96.50 169 SER A CA 1
ATOM 1327 C C . SER A 1 169 ? 1.297 -10.219 23.065 1.00 96.50 169 SER A C 1
ATOM 1329 O O . SER A 1 169 ? 2.005 -10.279 22.057 1.00 96.50 169 SER A O 1
ATOM 1331 N N . GLU A 1 170 ? 0.010 -9.888 23.010 1.00 96.31 170 GLU A N 1
ATOM 1332 C CA . GLU A 1 170 ? -0.662 -9.528 21.757 1.00 96.31 170 GLU A CA 1
ATOM 1333 C C . GLU A 1 170 ? 0.027 -8.355 21.044 1.00 96.31 170 GLU A C 1
ATOM 1335 O O . GLU A 1 170 ? 0.207 -8.379 19.828 1.00 96.31 170 GLU A O 1
ATOM 1340 N N . ARG A 1 171 ? 0.491 -7.367 21.819 1.00 96.00 171 ARG A N 1
ATOM 1341 C CA . ARG A 1 171 ? 1.264 -6.222 21.331 1.00 96.00 171 ARG A CA 1
ATOM 1342 C C . ARG A 1 171 ? 2.579 -6.653 20.682 1.00 96.00 171 ARG A C 1
ATOM 1344 O O . ARG A 1 171 ? 2.904 -6.202 19.589 1.00 96.00 171 ARG A O 1
ATOM 1351 N N . THR A 1 172 ? 3.334 -7.525 21.352 1.00 96.69 172 THR A N 1
ATOM 1352 C CA . THR A 1 172 ? 4.608 -8.051 20.836 1.00 96.69 172 THR A CA 1
ATOM 1353 C C . THR A 1 172 ? 4.385 -8.813 19.537 1.00 96.69 172 THR A C 1
ATOM 1355 O O . THR A 1 172 ? 5.095 -8.584 18.564 1.00 96.69 172 THR A O 1
ATOM 1358 N N . PHE A 1 173 ? 3.368 -9.675 19.503 1.00 97.12 173 PHE A N 1
ATOM 1359 C CA . PHE A 1 173 ? 3.022 -10.435 18.310 1.00 97.12 173 PHE A CA 1
ATOM 1360 C C . PHE A 1 173 ? 2.649 -9.515 17.137 1.00 97.12 173 PHE A C 1
ATOM 1362 O O . PHE A 1 173 ? 3.193 -9.665 16.046 1.00 97.12 173 PHE A O 1
ATOM 1369 N N . ALA A 1 174 ? 1.799 -8.509 17.373 1.00 97.25 174 ALA A N 1
ATOM 1370 C CA . ALA A 1 174 ? 1.427 -7.530 16.355 1.00 97.25 174 ALA A CA 1
ATOM 1371 C C . ALA A 1 174 ? 2.630 -6.729 15.831 1.00 97.25 174 ALA A C 1
ATOM 1373 O O . ALA A 1 174 ? 2.762 -6.569 14.622 1.00 97.25 174 ALA A O 1
ATOM 1374 N N . MET A 1 175 ? 3.537 -6.281 16.709 1.00 97.88 175 MET A N 1
ATOM 1375 C CA . MET A 1 175 ? 4.763 -5.580 16.298 1.00 97.88 175 MET A CA 1
ATOM 1376 C C . MET A 1 175 ? 5.657 -6.440 15.409 1.00 97.88 175 MET A C 1
ATOM 1378 O O . MET A 1 175 ? 6.174 -5.938 14.418 1.00 97.88 175 MET A O 1
ATOM 1382 N N . ILE A 1 176 ? 5.837 -7.721 15.748 1.00 97.75 176 ILE A N 1
ATOM 1383 C CA . ILE A 1 176 ? 6.647 -8.646 14.944 1.00 97.75 176 ILE A CA 1
ATOM 1384 C C . ILE A 1 176 ? 6.013 -8.832 13.567 1.00 97.75 176 ILE A C 1
ATOM 1386 O O . ILE A 1 176 ? 6.699 -8.694 12.557 1.00 97.75 176 ILE A O 1
ATOM 1390 N N . LEU A 1 177 ? 4.703 -9.093 13.511 1.00 97.62 177 LEU A N 1
ATOM 1391 C CA . LEU A 1 177 ? 4.011 -9.233 12.233 1.00 97.62 177 LEU A CA 1
ATOM 1392 C C . LEU A 1 177 ? 4.113 -7.953 11.401 1.00 97.62 177 LEU A C 1
ATOM 1394 O O . LEU A 1 177 ? 4.400 -8.030 10.210 1.00 97.62 177 LEU A O 1
ATOM 1398 N N . TRP A 1 178 ? 3.923 -6.785 12.014 1.00 98.06 178 TRP A N 1
ATOM 1399 C CA . TRP A 1 178 ? 4.059 -5.513 11.313 1.00 98.06 178 TRP A CA 1
ATOM 1400 C C . TRP A 1 178 ? 5.482 -5.312 10.789 1.00 98.06 178 TRP A C 1
ATOM 1402 O O . TRP A 1 178 ? 5.650 -4.966 9.624 1.00 98.06 178 TRP A O 1
ATOM 1412 N N . ALA A 1 179 ? 6.500 -5.599 11.606 1.00 98.31 179 ALA A N 1
ATOM 1413 C CA . ALA A 1 179 ? 7.904 -5.460 11.231 1.00 98.31 179 ALA A CA 1
ATOM 1414 C C . ALA A 1 179 ? 8.299 -6.386 10.071 1.00 98.31 179 ALA A C 1
ATOM 1416 O O . ALA A 1 179 ? 9.072 -5.973 9.213 1.00 98.31 179 ALA A O 1
ATOM 1417 N N . ILE A 1 180 ? 7.741 -7.601 9.996 1.00 98.25 180 ILE A N 1
ATOM 1418 C CA . ILE A 1 180 ? 7.924 -8.495 8.840 1.00 98.25 180 ILE A CA 1
ATOM 1419 C C . ILE A 1 180 ? 7.351 -7.846 7.574 1.00 98.25 180 ILE A C 1
ATOM 1421 O O . ILE A 1 180 ? 8.047 -7.750 6.566 1.00 98.25 180 ILE A O 1
ATOM 1425 N N . GLY A 1 181 ? 6.110 -7.350 7.634 1.00 97.75 181 GLY A N 1
ATOM 1426 C CA . GLY A 1 181 ? 5.477 -6.665 6.502 1.00 97.75 181 GLY A CA 1
ATOM 1427 C C . GLY A 1 181 ? 6.248 -5.421 6.060 1.00 97.75 181 GLY A C 1
ATOM 1428 O O . GLY A 1 181 ? 6.530 -5.262 4.875 1.00 97.75 181 GLY A O 1
ATOM 1429 N N . ALA A 1 182 ? 6.659 -4.583 7.015 1.00 97.81 182 ALA A N 1
ATOM 1430 C CA . ALA A 1 182 ? 7.484 -3.405 6.768 1.00 97.81 182 ALA A CA 1
ATOM 1431 C C . ALA A 1 182 ? 8.855 -3.780 6.181 1.00 97.81 182 ALA A C 1
ATOM 1433 O O . ALA A 1 182 ? 9.316 -3.145 5.239 1.00 97.81 182 ALA A O 1
ATOM 1434 N N . GLY A 1 183 ? 9.490 -4.844 6.676 1.00 98.12 183 GLY A N 1
ATOM 1435 C CA . GLY A 1 183 ? 10.760 -5.341 6.150 1.00 98.12 183 GLY A CA 1
ATOM 1436 C C . GLY A 1 183 ? 10.655 -5.818 4.702 1.00 98.12 183 GLY A C 1
ATOM 1437 O O . GLY A 1 183 ? 11.536 -5.520 3.899 1.00 98.12 183 GLY A O 1
ATOM 1438 N N . ILE A 1 184 ? 9.571 -6.513 4.343 1.00 97.62 184 ILE A N 1
ATOM 1439 C CA . ILE A 1 184 ? 9.296 -6.907 2.952 1.00 97.62 184 ILE A CA 1
ATOM 1440 C C . ILE A 1 184 ? 9.006 -5.667 2.092 1.00 97.62 184 ILE A C 1
ATOM 1442 O O . ILE A 1 184 ? 9.525 -5.562 0.982 1.00 97.62 184 ILE A O 1
ATOM 1446 N N . TYR A 1 185 ? 8.260 -4.697 2.633 1.00 95.75 185 TYR A N 1
ATOM 1447 C CA . TYR A 1 185 ? 7.966 -3.425 1.969 1.00 95.75 185 TYR A CA 1
ATOM 1448 C C . TYR A 1 185 ? 9.238 -2.661 1.581 1.00 95.75 185 TYR A C 1
ATOM 1450 O O . TYR A 1 185 ? 9.429 -2.317 0.416 1.00 95.75 185 TYR A O 1
ATOM 1458 N N . VAL A 1 186 ? 10.138 -2.442 2.547 1.00 96.31 186 VAL A N 1
ATOM 1459 C CA . VAL A 1 186 ? 11.406 -1.725 2.331 1.00 96.31 186 VAL A CA 1
ATOM 1460 C C . VAL A 1 186 ? 12.335 -2.500 1.403 1.00 96.31 186 VAL A C 1
ATOM 1462 O O . VAL A 1 186 ? 12.965 -1.893 0.542 1.00 96.31 186 VAL A O 1
ATOM 1465 N N . GLN A 1 187 ? 12.416 -3.828 1.535 1.00 96.19 187 GLN A N 1
ATOM 1466 C CA . GLN A 1 187 ? 13.230 -4.641 0.628 1.00 96.19 187 GLN A CA 1
ATOM 1467 C C . GLN A 1 187 ? 12.737 -4.554 -0.817 1.00 96.19 187 GLN A C 1
ATOM 1469 O O . GLN A 1 187 ? 13.563 -4.431 -1.715 1.00 96.19 187 GLN A O 1
ATOM 1474 N N . GLY A 1 188 ? 11.419 -4.544 -1.043 1.00 94.44 188 GLY A N 1
ATOM 1475 C CA . GLY A 1 188 ? 10.849 -4.293 -2.368 1.00 94.44 188 GLY A CA 1
ATOM 1476 C C . GLY A 1 188 ? 11.329 -2.961 -2.947 1.00 94.44 188 GLY A C 1
ATOM 1477 O O . GLY A 1 188 ? 11.864 -2.931 -4.050 1.00 94.44 188 GLY A O 1
ATOM 1478 N N . HIS A 1 189 ? 11.253 -1.874 -2.174 1.00 92.50 189 HIS A N 1
ATOM 1479 C CA . HIS A 1 189 ? 11.798 -0.568 -2.583 1.00 92.50 189 HIS A CA 1
ATOM 1480 C C . HIS A 1 189 ? 13.306 -0.598 -2.868 1.00 92.50 189 HIS A C 1
ATOM 1482 O O . HIS A 1 189 ? 13.758 -0.020 -3.854 1.00 92.50 189 HIS A O 1
ATOM 1488 N N . GLY A 1 190 ? 14.090 -1.300 -2.047 1.00 93.94 190 GLY A N 1
ATOM 1489 C CA . GLY A 1 190 ? 15.535 -1.442 -2.241 1.00 93.94 190 GLY A CA 1
ATOM 1490 C C . GLY A 1 190 ? 15.905 -2.213 -3.511 1.00 93.94 190 GLY A C 1
ATOM 1491 O O . GLY A 1 190 ? 16.781 -1.779 -4.255 1.00 93.94 190 GLY A O 1
ATOM 1492 N N . ILE A 1 191 ? 15.212 -3.321 -3.793 1.00 94.94 191 ILE A N 1
ATOM 1493 C CA . ILE A 1 191 ? 15.413 -4.112 -5.017 1.00 94.94 191 ILE A CA 1
ATOM 1494 C C . ILE A 1 191 ? 14.990 -3.303 -6.241 1.00 94.94 191 ILE A C 1
ATOM 1496 O O . ILE A 1 191 ? 15.722 -3.284 -7.225 1.00 94.94 191 ILE A O 1
ATOM 1500 N N . HIS A 1 192 ? 13.861 -2.589 -6.165 1.00 92.56 192 HIS A N 1
ATOM 1501 C CA . HIS A 1 192 ? 13.431 -1.690 -7.235 1.00 92.56 192 HIS A CA 1
ATOM 1502 C C . HIS A 1 192 ? 14.524 -0.671 -7.559 1.00 92.56 192 HIS A C 1
ATOM 1504 O O . HIS A 1 192 ? 14.871 -0.463 -8.718 1.00 92.56 192 HIS A O 1
ATOM 1510 N N . LEU A 1 193 ? 15.059 -0.016 -6.525 1.00 91.88 193 LEU A N 1
ATOM 1511 C CA . LEU A 1 193 ? 16.104 0.985 -6.679 1.00 91.88 193 LEU A CA 1
ATOM 1512 C C . LEU A 1 193 ? 17.361 0.381 -7.308 1.00 91.88 193 LEU A C 1
ATOM 1514 O O . LEU A 1 193 ? 17.871 0.926 -8.280 1.00 91.88 193 LEU A O 1
ATOM 1518 N N . ALA A 1 194 ? 17.828 -0.759 -6.800 1.00 93.25 194 ALA A N 1
ATOM 1519 C CA . ALA A 1 194 ? 19.002 -1.441 -7.334 1.00 93.25 194 ALA A CA 1
ATOM 1520 C C . ALA A 1 194 ? 18.817 -1.856 -8.805 1.00 93.25 194 ALA A C 1
ATOM 1522 O O . ALA A 1 194 ? 19.717 -1.639 -9.616 1.00 93.25 194 ALA A O 1
ATOM 1523 N N . ALA A 1 195 ? 17.645 -2.391 -9.163 1.00 93.38 195 ALA A N 1
ATOM 1524 C CA . ALA A 1 195 ? 17.315 -2.767 -10.535 1.00 93.38 195 ALA A CA 1
ATOM 1525 C C . ALA A 1 195 ? 17.302 -1.546 -11.467 1.00 93.38 195 ALA A C 1
ATOM 1527 O O . ALA A 1 195 ? 17.918 -1.583 -12.532 1.00 93.38 195 ALA A O 1
ATOM 1528 N N . ALA A 1 196 ? 16.696 -0.435 -11.036 1.00 90.31 196 ALA A N 1
ATOM 1529 C CA . ALA A 1 196 ? 16.701 0.814 -11.792 1.00 90.31 196 ALA A CA 1
ATOM 1530 C C . ALA A 1 196 ? 18.131 1.348 -11.992 1.00 90.31 196 ALA A C 1
ATOM 1532 O O . ALA A 1 196 ? 18.513 1.698 -13.110 1.00 90.31 196 ALA A O 1
ATOM 1533 N N . MET A 1 197 ? 18.953 1.342 -10.936 1.00 91.69 197 MET A N 1
ATOM 1534 C CA . MET A 1 197 ? 20.347 1.789 -11.016 1.00 91.69 197 MET A CA 1
ATOM 1535 C C . MET A 1 197 ? 21.195 0.939 -11.965 1.00 91.69 197 MET A C 1
ATOM 1537 O O . MET A 1 197 ? 22.114 1.455 -12.596 1.00 91.69 197 MET A O 1
ATOM 1541 N N . PHE A 1 198 ? 20.887 -0.353 -12.079 1.00 92.94 198 PHE A N 1
ATOM 1542 C CA . PHE A 1 198 ? 21.570 -1.253 -13.000 1.00 92.94 198 PHE A CA 1
ATOM 1543 C C . PHE A 1 198 ? 21.055 -1.117 -14.439 1.00 92.94 198 PHE A C 1
ATOM 1545 O O . PHE A 1 198 ? 21.850 -1.177 -15.377 1.00 92.94 198 PHE A O 1
ATOM 1552 N N . LYS A 1 199 ? 19.744 -0.918 -14.645 1.00 92.94 199 LYS A N 1
ATOM 1553 C CA . LYS A 1 199 ? 19.171 -0.858 -15.998 1.00 92.94 199 LYS A CA 1
ATOM 1554 C C . LYS A 1 199 ? 19.529 0.426 -16.739 1.00 92.94 199 LYS A C 1
ATOM 1556 O O . LYS A 1 199 ? 19.750 0.356 -17.940 1.00 92.94 199 LYS A O 1
ATOM 1561 N N . HIS A 1 200 ? 19.587 1.578 -16.067 1.00 90.88 200 HIS A N 1
ATOM 1562 C CA . HIS A 1 200 ? 19.755 2.871 -16.747 1.00 90.88 200 HIS A CA 1
ATOM 1563 C C . HIS A 1 200 ? 21.071 3.004 -17.540 1.00 90.88 200 HIS A C 1
ATOM 1565 O O . HIS A 1 200 ? 21.016 3.428 -18.694 1.00 90.88 200 HIS A O 1
ATOM 1571 N N . PRO A 1 201 ? 22.240 2.588 -17.018 1.00 92.69 201 PRO A N 1
ATOM 1572 C CA . PRO A 1 201 ? 23.473 2.575 -17.803 1.00 92.69 201 PRO A CA 1
ATOM 1573 C C . PRO A 1 201 ? 23.406 1.636 -19.012 1.00 92.69 201 PRO A C 1
ATOM 1575 O O . PRO A 1 201 ? 23.927 1.974 -20.071 1.00 92.69 201 PRO A O 1
ATOM 1578 N N . ILE A 1 202 ? 22.754 0.475 -18.872 1.00 93.44 202 ILE A N 1
ATOM 1579 C CA . ILE A 1 202 ? 22.574 -0.480 -19.977 1.00 93.44 202 ILE A CA 1
ATOM 1580 C C . ILE A 1 202 ? 21.623 0.097 -21.023 1.00 93.44 202 ILE A C 1
ATOM 1582 O O . ILE A 1 202 ? 21.890 -0.001 -22.214 1.00 93.44 202 ILE A O 1
ATOM 1586 N N . GLU A 1 203 ? 20.538 0.740 -20.592 1.00 92.56 203 GLU A N 1
ATOM 1587 C CA . GLU A 1 203 ? 19.624 1.458 -21.479 1.00 92.56 203 GLU A CA 1
ATOM 1588 C C . GLU A 1 203 ? 20.388 2.507 -22.287 1.00 92.56 203 GLU A C 1
ATOM 1590 O O . GLU A 1 203 ? 20.281 2.532 -23.510 1.00 92.56 203 GLU A O 1
ATOM 1595 N N . GLN A 1 204 ? 21.208 3.324 -21.621 1.00 92.44 204 GLN A N 1
ATOM 1596 C CA . GLN A 1 204 ? 22.014 4.347 -22.279 1.00 92.44 204 GLN A CA 1
ATOM 1597 C C . GLN A 1 204 ? 23.011 3.732 -23.271 1.00 92.44 204 GLN A C 1
ATOM 1599 O O . GLN A 1 204 ? 23.056 4.159 -24.422 1.00 92.44 204 GLN A O 1
ATOM 1604 N N . PHE A 1 205 ? 23.740 2.684 -22.874 1.00 94.00 205 PHE A N 1
ATOM 1605 C CA . PHE A 1 205 ? 24.655 1.966 -23.766 1.00 94.00 205 PHE A CA 1
ATOM 1606 C C . PHE A 1 205 ? 23.930 1.415 -25.000 1.00 94.00 205 PHE A C 1
ATOM 1608 O O . PHE A 1 205 ? 24.391 1.594 -26.126 1.00 94.00 205 PHE A O 1
ATOM 1615 N N . ASN A 1 206 ? 22.765 0.792 -24.803 1.00 93.94 206 ASN A N 1
ATOM 1616 C CA . ASN A 1 206 ? 21.983 0.207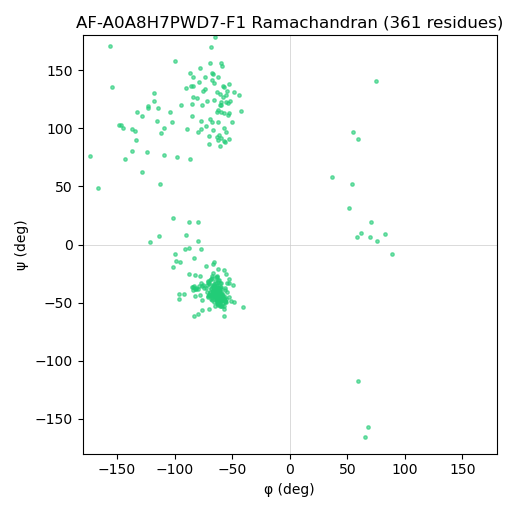 -25.886 1.00 93.94 206 ASN A CA 1
ATOM 1617 C C . ASN A 1 206 ? 21.469 1.266 -26.874 1.00 93.94 206 ASN A C 1
ATOM 1619 O O . ASN A 1 206 ? 21.312 0.984 -28.062 1.00 93.94 206 ASN A O 1
ATOM 1623 N N . LEU A 1 207 ? 21.195 2.481 -26.388 1.00 92.69 207 LEU A N 1
ATOM 1624 C CA . LEU A 1 207 ? 20.790 3.619 -27.213 1.00 92.69 207 LEU A CA 1
ATOM 1625 C C . LEU A 1 207 ? 21.958 4.220 -28.002 1.00 92.69 207 LEU A C 1
ATOM 1627 O O . LEU A 1 207 ? 21.755 4.643 -29.143 1.00 92.69 207 LEU A O 1
ATOM 1631 N N . ASP A 1 208 ? 23.145 4.264 -27.401 1.00 96.38 208 ASP A N 1
ATOM 1632 C CA . ASP A 1 208 ? 24.336 4.878 -27.993 1.00 96.38 208 ASP A CA 1
ATOM 1633 C C . ASP A 1 208 ? 25.059 3.941 -28.979 1.00 96.38 208 ASP A C 1
ATOM 1635 O O . ASP A 1 208 ? 25.689 4.423 -29.921 1.00 96.38 208 ASP A O 1
ATOM 1639 N N . HIS A 1 209 ? 24.919 2.618 -28.816 1.00 95.50 209 HIS A N 1
ATOM 1640 C CA . HIS A 1 209 ? 25.608 1.593 -29.615 1.00 95.50 209 HIS A CA 1
ATOM 1641 C C . HIS A 1 209 ? 24.655 0.531 -30.207 1.00 95.50 209 HIS A C 1
ATOM 1643 O O . HIS A 1 209 ? 24.758 -0.658 -29.885 1.00 95.50 209 HIS A O 1
ATOM 1649 N N . PRO A 1 210 ? 23.700 0.916 -31.076 1.00 95.62 210 PRO A N 1
ATOM 1650 C CA . PRO A 1 210 ? 22.686 -0.004 -31.601 1.00 95.62 210 PRO A CA 1
ATOM 1651 C C . PRO A 1 210 ? 23.266 -1.147 -32.454 1.00 95.62 210 PRO A C 1
ATOM 1653 O O . PRO A 1 210 ? 22.683 -2.228 -32.521 1.00 95.62 210 PRO A O 1
ATOM 1656 N N . ASP A 1 211 ? 24.411 -0.926 -33.095 1.00 96.62 211 ASP A N 1
ATOM 1657 C CA . ASP A 1 211 ? 25.166 -1.919 -33.858 1.00 96.62 211 ASP A CA 1
ATOM 1658 C C . ASP A 1 211 ? 25.724 -3.029 -32.956 1.00 96.62 211 ASP A C 1
ATOM 1660 O O . ASP A 1 211 ? 25.595 -4.211 -33.284 1.00 96.62 211 ASP A O 1
ATOM 1664 N N . LEU A 1 212 ? 26.262 -2.669 -31.786 1.00 94.25 212 LEU A N 1
ATOM 1665 C CA . LEU A 1 212 ? 26.733 -3.636 -30.795 1.00 94.25 212 LEU A CA 1
ATOM 1666 C C . LEU A 1 212 ? 25.570 -4.411 -30.176 1.00 94.25 212 LEU A C 1
ATOM 1668 O O . LEU A 1 212 ? 25.685 -5.615 -29.973 1.00 94.25 212 LEU A O 1
ATOM 1672 N N . VAL A 1 213 ? 24.426 -3.769 -29.929 1.00 94.88 213 VAL A N 1
ATOM 1673 C CA . VAL A 1 213 ? 23.227 -4.468 -29.435 1.00 94.88 213 VAL A CA 1
ATOM 1674 C C . VAL A 1 213 ? 22.713 -5.492 -30.448 1.00 94.88 213 VAL A C 1
ATOM 1676 O O . VAL A 1 213 ? 22.313 -6.588 -30.059 1.00 94.88 213 VAL A O 1
ATOM 1679 N N . ALA A 1 214 ? 22.749 -5.164 -31.744 1.00 94.56 214 ALA A N 1
ATOM 1680 C CA . ALA A 1 214 ? 22.363 -6.093 -32.803 1.00 94.56 214 ALA A CA 1
ATOM 1681 C C . ALA A 1 214 ? 23.312 -7.302 -32.891 1.00 94.56 214 ALA A C 1
ATOM 1683 O O . ALA A 1 214 ? 22.861 -8.416 -33.158 1.00 94.56 214 ALA A O 1
ATOM 1684 N N . GLN A 1 215 ? 24.609 -7.093 -32.643 1.00 96.88 215 GLN A N 1
ATOM 1685 C CA . GLN A 1 215 ? 25.616 -8.160 -32.608 1.00 96.88 215 GLN A CA 1
ATOM 1686 C C . GLN A 1 215 ? 25.545 -9.003 -31.326 1.00 96.88 215 GLN A C 1
ATOM 1688 O O . GLN A 1 215 ? 25.766 -10.213 -31.376 1.00 96.88 215 GLN A O 1
ATOM 1693 N N . TYR A 1 216 ? 25.206 -8.386 -30.190 1.00 95.62 216 TYR A N 1
ATOM 1694 C CA . TYR A 1 216 ? 25.169 -9.015 -28.870 1.00 95.62 216 TYR A CA 1
ATOM 1695 C C . TYR A 1 216 ? 23.781 -8.871 -28.217 1.00 95.62 216 TYR A C 1
ATOM 1697 O O . TYR A 1 216 ? 23.604 -8.053 -27.305 1.00 95.62 216 TYR A O 1
ATOM 1705 N N . PRO A 1 217 ? 22.794 -9.710 -28.605 1.00 93.38 217 PRO A N 1
ATOM 1706 C CA . PRO A 1 217 ? 21.426 -9.654 -28.076 1.00 93.38 217 PRO A CA 1
ATOM 1707 C C . PRO A 1 217 ? 21.331 -9.742 -26.546 1.00 93.38 217 PRO A C 1
ATOM 1709 O O . PRO A 1 217 ? 20.403 -9.191 -25.951 1.00 93.38 217 PRO A O 1
ATOM 1712 N N . VAL A 1 218 ? 22.329 -10.360 -25.901 1.00 95.25 218 VAL A N 1
ATOM 1713 C CA . VAL A 1 218 ? 22.446 -10.464 -24.439 1.00 95.25 218 VAL A CA 1
ATOM 1714 C C . VAL A 1 218 ? 22.353 -9.106 -23.731 1.00 95.25 218 VAL A C 1
ATOM 1716 O O . VAL A 1 218 ? 21.828 -9.033 -22.627 1.00 95.25 218 VAL A O 1
ATOM 1719 N N . LEU A 1 219 ? 22.779 -8.005 -24.360 1.00 91.38 219 LEU A N 1
ATOM 1720 C CA . LEU A 1 219 ? 22.668 -6.661 -23.776 1.00 91.38 219 LEU A CA 1
ATOM 1721 C C . LEU A 1 219 ? 21.209 -6.197 -23.640 1.00 91.38 219 LEU A C 1
ATOM 1723 O O . LEU A 1 219 ? 20.845 -5.535 -22.665 1.00 91.38 219 LEU A O 1
ATOM 1727 N N . THR A 1 220 ? 20.354 -6.578 -24.593 1.00 92.06 220 THR A N 1
ATOM 1728 C CA . THR A 1 220 ? 18.905 -6.345 -24.496 1.00 92.06 220 THR A CA 1
ATOM 1729 C C . THR A 1 220 ? 18.285 -7.268 -23.453 1.00 92.06 220 THR A C 1
ATOM 1731 O O . THR A 1 220 ? 17.459 -6.826 -22.659 1.00 92.06 220 THR A O 1
ATOM 1734 N N . GLU A 1 221 ? 18.706 -8.532 -23.402 1.00 92.69 221 GLU A N 1
ATOM 1735 C CA . GLU A 1 221 ? 18.217 -9.487 -22.401 1.00 92.69 221 GLU A CA 1
ATOM 1736 C C . GLU A 1 221 ? 18.564 -9.048 -20.975 1.00 92.69 221 GLU A C 1
ATOM 1738 O O . GLU A 1 221 ? 17.716 -9.120 -20.090 1.00 92.69 221 GLU A O 1
ATOM 1743 N N . MET A 1 222 ? 19.774 -8.531 -20.745 1.00 93.44 222 MET A N 1
ATOM 1744 C CA . MET A 1 222 ? 20.182 -7.984 -19.450 1.00 93.44 222 MET A CA 1
ATOM 1745 C C . MET A 1 222 ? 19.309 -6.798 -19.034 1.00 93.44 222 MET A C 1
ATOM 1747 O O . MET A 1 222 ? 18.879 -6.739 -17.881 1.00 93.44 222 MET A O 1
ATOM 1751 N N . TYR A 1 223 ? 19.015 -5.885 -19.965 1.00 93.38 223 TYR A N 1
ATOM 1752 C CA . TYR A 1 223 ? 18.103 -4.767 -19.723 1.00 93.38 223 TYR A CA 1
ATOM 1753 C C . TYR A 1 223 ? 16.698 -5.255 -19.344 1.00 93.38 223 TYR A C 1
ATOM 1755 O O . TYR A 1 223 ? 16.188 -4.887 -18.285 1.00 93.38 223 TYR A O 1
ATOM 1763 N N . LEU A 1 224 ? 16.103 -6.131 -20.163 1.00 92.12 224 LEU A N 1
ATOM 1764 C CA . LEU A 1 224 ? 14.757 -6.663 -19.930 1.00 92.12 224 LEU A CA 1
ATOM 1765 C C . LEU A 1 224 ? 14.681 -7.489 -18.642 1.00 92.12 224 LEU A C 1
ATOM 1767 O O . LEU A 1 224 ? 13.688 -7.427 -17.928 1.00 92.12 224 LEU A O 1
ATOM 1771 N N . ASN A 1 225 ? 15.738 -8.222 -18.290 1.00 94.31 225 ASN A N 1
ATOM 1772 C CA . ASN A 1 225 ? 15.798 -8.953 -17.029 1.00 94.31 225 ASN A CA 1
ATOM 1773 C C . ASN A 1 225 ? 15.735 -7.999 -15.825 1.00 94.31 225 ASN A C 1
ATOM 1775 O O . ASN A 1 225 ? 15.036 -8.266 -14.8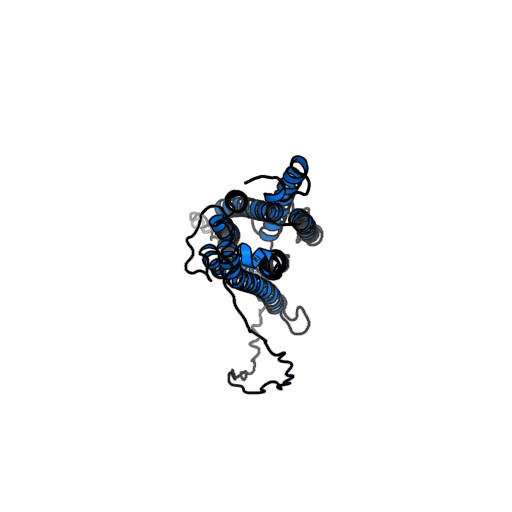50 1.00 94.31 225 ASN A O 1
ATOM 1779 N N . MET A 1 226 ? 16.431 -6.864 -15.875 1.00 94.25 226 MET A N 1
ATOM 1780 C CA . MET A 1 226 ? 16.363 -5.886 -14.787 1.00 94.25 226 MET A CA 1
ATOM 1781 C C . MET A 1 226 ? 15.016 -5.173 -14.733 1.00 94.25 226 MET A C 1
ATOM 1783 O O . MET A 1 226 ? 14.445 -5.041 -13.652 1.00 94.25 226 MET A O 1
ATOM 1787 N N . GLU A 1 227 ? 14.495 -4.752 -15.883 1.00 90.31 227 GLU A N 1
ATOM 1788 C CA . GLU A 1 227 ? 13.229 -4.030 -15.958 1.00 90.31 227 GLU A CA 1
ATOM 1789 C C . GLU A 1 227 ? 12.023 -4.927 -15.639 1.00 90.31 227 GLU A C 1
ATOM 1791 O O . GLU A 1 227 ? 11.244 -4.637 -14.733 1.00 90.31 227 GLU A O 1
ATOM 1796 N N . ASP A 1 228 ? 11.851 -6.038 -16.347 1.00 88.88 228 ASP A N 1
ATOM 1797 C CA . ASP A 1 228 ? 10.635 -6.837 -16.232 1.00 88.88 228 ASP A CA 1
ATOM 1798 C C . ASP A 1 228 ? 10.671 -7.782 -15.034 1.00 88.88 228 ASP A C 1
ATOM 1800 O O . ASP A 1 228 ? 9.689 -7.886 -14.295 1.00 88.88 228 ASP A O 1
ATOM 1804 N N . LEU A 1 229 ? 11.788 -8.478 -14.801 1.00 91.19 229 LEU A N 1
ATOM 1805 C CA . LEU A 1 229 ? 11.860 -9.431 -13.697 1.00 91.19 229 LEU A CA 1
ATOM 1806 C C . LEU A 1 229 ? 12.106 -8.723 -12.364 1.00 91.19 229 LEU A C 1
ATOM 1808 O O . LEU A 1 229 ? 11.292 -8.847 -11.449 1.00 91.19 229 LEU A O 1
ATOM 1812 N N . TRP A 1 230 ? 13.217 -8.001 -12.228 1.00 94.56 230 TRP A N 1
ATOM 1813 C CA . TRP A 1 230 ? 13.625 -7.480 -10.921 1.00 94.56 230 TRP A CA 1
ATOM 1814 C C . TRP A 1 230 ? 12.811 -6.266 -10.483 1.00 94.56 230 TRP A C 1
ATOM 1816 O O . TRP A 1 230 ? 12.307 -6.251 -9.359 1.00 94.56 230 TRP A O 1
ATOM 1826 N N . GLU A 1 231 ? 12.640 -5.279 -11.358 1.00 89.31 231 GLU A N 1
ATOM 1827 C CA . GLU A 1 231 ? 11.888 -4.064 -11.051 1.00 89.31 231 GLU A CA 1
ATOM 1828 C C . GLU A 1 231 ? 10.371 -4.315 -11.067 1.00 89.31 231 GLU A C 1
ATOM 1830 O O . GLU A 1 231 ? 9.695 -4.096 -10.057 1.00 89.31 231 GLU A O 1
ATOM 1835 N N . HIS A 1 232 ? 9.820 -4.823 -12.174 1.00 85.94 232 HIS A N 1
ATOM 1836 C CA . HIS A 1 232 ? 8.368 -4.936 -12.332 1.00 85.94 232 HIS A CA 1
ATOM 1837 C C . HIS A 1 232 ? 7.733 -6.158 -11.651 1.00 85.94 232 HIS A C 1
ATOM 1839 O O . HIS A 1 232 ? 6.627 -6.028 -11.122 1.00 85.94 232 HIS A O 1
ATOM 1845 N N . ASN A 1 233 ? 8.377 -7.329 -11.648 1.00 87.06 233 ASN A N 1
ATOM 1846 C CA . ASN A 1 233 ? 7.775 -8.554 -11.102 1.00 87.06 233 ASN A CA 1
ATOM 1847 C C . ASN A 1 233 ? 8.192 -8.849 -9.659 1.00 87.06 233 ASN A C 1
ATOM 1849 O O . ASN A 1 233 ? 7.352 -9.229 -8.851 1.00 87.06 233 ASN A O 1
ATOM 1853 N N . ILE A 1 234 ? 9.463 -8.689 -9.297 1.00 91.56 234 ILE A N 1
ATOM 1854 C CA . ILE A 1 234 ? 9.925 -8.997 -7.938 1.00 91.56 234 ILE A CA 1
ATOM 1855 C C . ILE A 1 234 ? 9.653 -7.806 -7.022 1.00 91.56 234 ILE A C 1
ATOM 1857 O O . ILE A 1 234 ? 8.877 -7.916 -6.070 1.00 91.56 234 ILE A O 1
ATOM 1861 N N . ALA A 1 235 ? 10.247 -6.650 -7.313 1.00 92.62 235 ALA A N 1
ATOM 1862 C CA . ALA A 1 235 ? 10.228 -5.520 -6.397 1.00 92.62 235 ALA A CA 1
ATOM 1863 C C . ALA A 1 235 ? 8.819 -4.954 -6.157 1.00 92.62 235 ALA A C 1
ATOM 1865 O O . ALA A 1 235 ? 8.428 -4.747 -5.003 1.00 92.62 235 ALA A O 1
ATOM 1866 N N . HIS A 1 236 ? 8.028 -4.769 -7.221 1.00 88.06 236 HIS A N 1
ATOM 1867 C CA . HIS A 1 236 ? 6.655 -4.270 -7.097 1.00 88.06 236 HIS A CA 1
ATOM 1868 C C . HIS A 1 236 ? 5.743 -5.198 -6.294 1.00 88.06 236 HIS A C 1
ATOM 1870 O O . HIS A 1 236 ? 4.993 -4.744 -5.426 1.00 88.06 236 HIS A O 1
ATOM 1876 N N . TYR A 1 237 ? 5.824 -6.506 -6.534 1.00 88.88 237 TYR A N 1
ATOM 1877 C CA . TYR A 1 237 ? 5.023 -7.470 -5.787 1.00 88.88 237 TYR A CA 1
ATOM 1878 C C . TYR A 1 237 ? 5.487 -7.588 -4.337 1.00 88.88 237 TYR A C 1
ATOM 1880 O O . TYR A 1 237 ? 4.648 -7.746 -3.452 1.00 88.88 237 TYR A O 1
ATOM 1888 N N . MET A 1 238 ? 6.788 -7.449 -4.068 1.00 93.75 238 MET A N 1
ATOM 1889 C CA . MET A 1 238 ? 7.308 -7.410 -2.703 1.00 93.75 238 MET A CA 1
ATOM 1890 C C . MET A 1 238 ? 6.773 -6.210 -1.923 1.00 93.75 238 MET A C 1
ATOM 1892 O O . MET A 1 238 ? 6.223 -6.412 -0.839 1.00 93.75 238 MET A O 1
ATOM 1896 N N . TYR A 1 239 ? 6.844 -4.979 -2.448 1.00 88.62 239 TYR A N 1
ATOM 1897 C CA . TYR A 1 239 ? 6.263 -3.858 -1.704 1.00 88.62 239 TYR A CA 1
ATOM 1898 C C . TYR A 1 239 ? 4.736 -3.973 -1.606 1.00 88.62 239 TYR A C 1
ATOM 1900 O O . TYR A 1 239 ? 4.171 -3.687 -0.552 1.00 88.62 239 TYR A O 1
ATOM 1908 N N . ALA A 1 240 ? 4.038 -4.458 -2.641 1.00 88.12 240 ALA A N 1
ATOM 1909 C CA . ALA A 1 240 ? 2.584 -4.615 -2.586 1.00 88.12 240 ALA A CA 1
ATOM 1910 C C . ALA A 1 240 ? 2.183 -5.640 -1.512 1.00 88.12 240 ALA A C 1
ATOM 1912 O O . ALA A 1 240 ? 1.277 -5.397 -0.710 1.00 88.12 240 ALA A O 1
ATOM 1913 N N . PHE A 1 241 ? 2.911 -6.757 -1.442 1.00 91.25 241 PHE A N 1
ATOM 1914 C CA . PHE A 1 241 ? 2.731 -7.785 -0.425 1.00 91.25 241 PHE A CA 1
ATOM 1915 C C . PHE A 1 241 ? 3.051 -7.267 0.980 1.00 91.25 241 PHE A C 1
ATOM 1917 O O . PHE A 1 241 ? 2.263 -7.483 1.899 1.00 91.25 241 PHE A O 1
ATOM 1924 N N . GLY A 1 242 ? 4.159 -6.542 1.156 1.00 94.88 242 GLY A N 1
ATOM 1925 C CA . GLY A 1 242 ? 4.513 -5.922 2.435 1.00 94.88 242 GLY A CA 1
ATOM 1926 C C . GLY A 1 242 ? 3.443 -4.937 2.917 1.00 94.88 242 GLY A C 1
ATOM 1927 O O . GLY A 1 242 ? 3.029 -4.982 4.077 1.00 94.88 242 GLY A O 1
ATOM 1928 N N . GLY A 1 243 ? 2.917 -4.111 2.005 1.00 92.12 243 GLY A N 1
ATOM 1929 C CA . GLY A 1 243 ? 1.812 -3.187 2.261 1.00 92.12 243 GLY A CA 1
ATOM 1930 C C . GLY A 1 243 ? 0.541 -3.914 2.695 1.00 92.12 243 GLY A C 1
ATOM 1931 O O . GLY A 1 243 ? -0.033 -3.599 3.739 1.00 92.12 243 GLY A O 1
ATOM 1932 N N . MET A 1 244 ? 0.150 -4.951 1.948 1.00 91.19 244 MET A N 1
ATOM 1933 C CA . MET A 1 244 ? -0.968 -5.829 2.299 1.00 91.19 244 MET A CA 1
ATOM 1934 C C . MET A 1 244 ? -0.788 -6.441 3.690 1.00 91.19 244 MET A C 1
ATOM 1936 O O . MET A 1 244 ? -1.719 -6.433 4.495 1.00 91.19 244 MET A O 1
ATOM 1940 N N . TRP A 1 245 ? 0.399 -6.968 3.982 1.00 95.75 245 TRP A N 1
ATOM 1941 C CA . TRP A 1 245 ? 0.707 -7.593 5.260 1.00 95.75 245 TRP A CA 1
ATOM 1942 C C . TRP A 1 245 ? 0.556 -6.607 6.423 1.00 95.75 245 TRP A C 1
ATOM 1944 O O . TRP A 1 245 ? -0.067 -6.928 7.434 1.00 95.75 245 TRP A O 1
ATOM 1954 N N . MET A 1 246 ? 1.041 -5.372 6.272 1.00 96.88 246 MET A N 1
ATOM 1955 C CA . MET A 1 246 ? 0.834 -4.323 7.276 1.00 96.88 246 MET A CA 1
ATOM 1956 C C . MET A 1 246 ? -0.655 -3.991 7.467 1.00 96.88 246 MET A C 1
ATOM 1958 O O . MET A 1 246 ? -1.108 -3.862 8.607 1.00 96.88 246 MET A O 1
ATOM 1962 N N . SER A 1 247 ? -1.446 -3.917 6.391 1.00 94.50 247 SER A N 1
ATOM 1963 C CA . SER A 1 247 ? -2.903 -3.726 6.482 1.00 94.50 247 SER A CA 1
ATOM 1964 C C . SER A 1 247 ? -3.601 -4.873 7.218 1.00 94.50 247 SER A C 1
ATOM 1966 O O . SER A 1 247 ? -4.480 -4.626 8.043 1.00 94.50 247 SER A O 1
ATOM 1968 N N . TRP A 1 248 ? -3.175 -6.122 7.004 1.00 95.38 248 TRP A N 1
ATOM 1969 C CA . TRP A 1 248 ? -3.655 -7.276 7.772 1.00 95.38 248 TRP A CA 1
ATOM 1970 C C . TRP A 1 248 ? -3.391 -7.131 9.268 1.00 95.38 248 TRP A C 1
ATOM 1972 O O . TRP A 1 248 ? -4.273 -7.417 10.082 1.00 95.38 248 TRP A O 1
ATOM 1982 N N . VAL A 1 249 ? -2.203 -6.656 9.644 1.00 97.38 249 VAL A N 1
ATOM 1983 C CA . VAL A 1 249 ? -1.876 -6.415 11.052 1.00 97.38 249 VAL A CA 1
ATOM 1984 C C . VAL A 1 249 ? -2.763 -5.320 11.635 1.00 97.38 249 VAL A C 1
ATOM 1986 O O . VAL A 1 249 ? -3.268 -5.485 12.744 1.00 97.38 249 VAL A O 1
ATOM 1989 N N . GLN A 1 250 ? -3.037 -4.251 10.881 1.00 97.25 250 GLN A N 1
ATOM 1990 C CA . GLN A 1 250 ? -3.977 -3.213 11.307 1.00 97.25 250 GLN A CA 1
ATOM 1991 C C . GLN A 1 250 ? -5.401 -3.760 11.492 1.00 97.25 250 GLN A C 1
ATOM 1993 O O . GLN A 1 250 ? -6.033 -3.493 12.513 1.00 97.25 250 GLN A O 1
ATOM 1998 N N . LEU A 1 251 ? -5.901 -4.583 10.567 1.00 97.31 251 LEU A N 1
ATOM 1999 C CA . LEU A 1 251 ? -7.196 -5.254 10.732 1.00 97.31 251 LEU A CA 1
ATOM 2000 C C . LEU A 1 251 ? -7.215 -6.130 11.987 1.00 97.31 251 LEU A C 1
ATOM 2002 O O . LEU A 1 251 ? -8.165 -6.079 12.770 1.00 97.31 251 LEU A O 1
ATOM 2006 N N . PHE A 1 252 ? -6.144 -6.890 12.217 1.00 96.81 252 PHE A N 1
ATOM 2007 C CA . PHE A 1 252 ? -6.004 -7.746 13.385 1.00 96.81 252 PHE A CA 1
ATOM 2008 C C . PHE A 1 252 ? -6.048 -6.947 14.694 1.00 96.81 252 PHE A C 1
ATOM 2010 O O . PHE A 1 252 ? -6.859 -7.258 15.563 1.00 96.81 252 PHE A O 1
ATOM 2017 N N . ILE A 1 253 ? -5.234 -5.909 14.869 1.00 96.94 253 ILE A N 1
ATOM 2018 C CA . ILE A 1 253 ? -5.178 -5.157 16.139 1.00 96.94 253 ILE A CA 1
ATOM 2019 C C . ILE A 1 253 ? -6.454 -4.344 16.406 1.00 96.94 253 ILE A C 1
ATOM 2021 O O . ILE A 1 253 ? -6.847 -4.197 17.561 1.00 96.94 253 ILE A O 1
ATOM 2025 N N . TYR A 1 254 ? -7.141 -3.872 15.360 1.00 96.81 254 TYR A N 1
ATOM 2026 C CA . TYR A 1 254 ? -8.391 -3.116 15.483 1.00 96.81 254 TYR A CA 1
ATOM 2027 C C . TYR A 1 254 ? -9.644 -4.002 15.535 1.00 96.81 254 TYR A C 1
ATOM 2029 O O . TYR A 1 254 ? -10.744 -3.483 15.740 1.00 96.81 254 TYR A O 1
ATOM 2037 N N . ARG A 1 255 ? -9.514 -5.332 15.405 1.00 95.31 255 ARG A N 1
ATOM 2038 C CA . ARG A 1 255 ? -10.649 -6.271 15.280 1.00 95.31 255 ARG A CA 1
ATOM 2039 C C . ARG A 1 255 ? -11.706 -6.138 16.377 1.00 95.31 255 ARG A C 1
ATOM 2041 O O . ARG A 1 255 ? -12.891 -6.346 16.127 1.00 95.31 255 ARG A O 1
ATOM 2048 N N . ASN A 1 256 ? -11.293 -5.785 17.594 1.00 93.62 256 ASN A N 1
ATOM 2049 C CA . ASN A 1 256 ? -12.189 -5.668 18.745 1.00 93.62 256 ASN A CA 1
ATOM 2050 C C . ASN A 1 256 ? -12.634 -4.233 19.044 1.00 93.62 256 ASN A C 1
ATOM 2052 O O . ASN A 1 256 ? -13.616 -4.054 19.758 1.00 93.62 256 ASN A O 1
ATOM 2056 N N . GLN A 1 257 ? -11.972 -3.235 18.464 1.00 93.19 257 GLN A N 1
ATOM 2057 C CA . GLN A 1 257 ? -12.189 -1.839 18.813 1.00 93.19 257 GLN A CA 1
ATOM 2058 C C . GLN A 1 257 ? -13.528 -1.339 18.257 1.00 93.19 257 GLN A C 1
ATOM 2060 O O . GLN A 1 257 ? -13.868 -1.569 17.088 1.00 93.19 257 GLN A O 1
ATOM 2065 N N . ILE A 1 258 ? -14.291 -0.647 19.104 1.00 92.62 258 ILE A N 1
ATOM 2066 C CA . ILE A 1 258 ? -15.535 0.036 18.737 1.00 92.62 258 ILE A CA 1
ATOM 2067 C C . ILE A 1 258 ? -15.352 1.523 18.988 1.00 92.62 258 ILE A C 1
ATOM 2069 O O . ILE A 1 258 ? -14.949 1.944 20.070 1.00 92.62 258 ILE A O 1
ATOM 2073 N N . HIS A 1 259 ? -15.705 2.313 17.987 1.00 89.94 259 HIS A N 1
ATOM 2074 C CA . HIS A 1 259 ? -15.618 3.761 18.030 1.00 89.94 259 HIS A CA 1
ATOM 2075 C C . HIS A 1 259 ? -16.999 4.354 18.346 1.00 89.94 259 HIS A C 1
ATOM 2077 O O . HIS A 1 259 ? -18.053 3.725 18.146 1.00 89.94 259 HIS A O 1
ATOM 2083 N N . GLY A 1 260 ? -17.014 5.580 18.867 1.00 81.81 260 GLY A N 1
ATOM 2084 C CA . GLY A 1 260 ? -18.248 6.355 19.007 1.00 81.81 260 GLY A CA 1
ATOM 2085 C C . GLY A 1 260 ? -18.850 6.707 17.638 1.00 81.81 260 GLY A C 1
ATOM 2086 O O . GLY A 1 260 ? -18.270 6.388 16.598 1.00 81.81 260 GLY A O 1
ATOM 2087 N N . PRO A 1 261 ? -20.005 7.392 17.583 1.00 85.75 261 PRO A N 1
ATOM 2088 C CA . PRO A 1 261 ? -20.356 8.135 16.380 1.00 85.75 261 PRO A CA 1
ATOM 2089 C C . PRO A 1 261 ? -19.196 9.075 16.031 1.00 85.75 261 PRO A C 1
ATOM 2091 O O . PRO A 1 261 ? -18.799 9.902 16.855 1.00 85.75 261 PRO A O 1
ATOM 2094 N N . LEU A 1 262 ? -18.634 8.938 14.828 1.00 89.81 262 LEU A N 1
ATOM 2095 C CA . LEU A 1 262 ? -17.510 9.778 14.427 1.00 89.81 262 LEU A CA 1
ATOM 2096 C C . LEU A 1 262 ? -17.939 11.246 14.386 1.00 89.81 262 LEU A C 1
ATOM 2098 O O . LEU A 1 262 ? -18.944 11.603 13.758 1.00 89.81 262 LEU A O 1
ATOM 2102 N N . ARG A 1 263 ? -17.130 12.102 15.016 1.00 91.25 263 ARG A N 1
ATOM 2103 C CA . ARG A 1 263 ? -17.242 13.559 14.883 1.00 91.25 263 ARG A CA 1
ATOM 2104 C C . ARG A 1 263 ? -17.071 13.972 13.426 1.00 91.25 263 ARG A C 1
ATOM 2106 O O . ARG A 1 263 ? -16.421 13.274 12.654 1.00 91.25 263 ARG A O 1
ATOM 2113 N N . ILE A 1 264 ? -17.605 15.139 13.068 1.00 93.62 264 ILE A N 1
ATOM 2114 C CA . ILE A 1 264 ? -17.628 15.615 11.679 1.00 93.62 264 ILE A CA 1
ATOM 2115 C C . ILE A 1 264 ? -16.238 15.607 11.018 1.00 93.62 264 ILE A C 1
ATOM 2117 O O . ILE A 1 264 ? -16.096 15.061 9.930 1.00 93.62 264 ILE A O 1
ATOM 2121 N N . GLY A 1 265 ? -15.197 16.088 11.708 1.00 93.75 265 GLY A N 1
ATOM 2122 C CA . GLY A 1 265 ? -13.826 16.089 11.181 1.00 93.75 265 GLY A CA 1
ATOM 2123 C C . GLY A 1 265 ? -13.258 14.683 10.957 1.00 93.75 265 GLY A C 1
ATOM 2124 O O . GLY A 1 265 ? -12.689 14.404 9.902 1.00 93.75 265 GLY A O 1
ATOM 2125 N N . ALA A 1 266 ? -13.473 13.770 11.910 1.00 94.81 266 ALA A N 1
ATOM 2126 C CA . ALA A 1 266 ? -13.020 12.383 11.793 1.00 94.81 266 ALA A CA 1
ATOM 2127 C C . ALA A 1 266 ? -13.765 11.653 10.668 1.00 94.81 266 ALA A C 1
ATOM 2129 O O . ALA A 1 266 ? -13.173 10.935 9.874 1.00 94.81 266 ALA A O 1
ATOM 2130 N N . LYS A 1 267 ? -15.071 11.907 10.549 1.00 95.50 267 LYS A N 1
ATOM 2131 C CA . LYS A 1 267 ? -15.931 11.356 9.504 1.00 95.50 267 LYS A CA 1
ATOM 2132 C C . LYS A 1 267 ? -15.498 11.809 8.108 1.00 95.50 267 LYS A C 1
ATOM 2134 O O . LYS A 1 267 ? -15.371 10.968 7.228 1.00 95.50 267 LYS A O 1
ATOM 2139 N N . ILE A 1 268 ? -15.254 13.107 7.910 1.00 96.62 268 ILE A N 1
ATOM 2140 C CA . ILE A 1 268 ? -14.810 13.655 6.618 1.00 96.62 268 ILE A CA 1
ATOM 2141 C C . ILE A 1 268 ? -13.456 13.058 6.225 1.00 96.62 268 ILE A C 1
ATOM 2143 O O . ILE A 1 268 ? -13.324 12.506 5.136 1.00 96.62 268 ILE A O 1
ATOM 2147 N N . THR A 1 269 ? -12.468 13.119 7.122 1.00 97.12 269 THR A N 1
ATOM 2148 C CA . THR A 1 269 ? -11.119 12.589 6.850 1.00 97.12 269 THR A CA 1
ATOM 2149 C C . THR A 1 269 ? -11.139 11.086 6.577 1.00 97.12 269 THR A C 1
ATOM 2151 O O . THR A 1 269 ? -10.490 10.629 5.641 1.00 97.12 269 THR A O 1
ATOM 2154 N N . TRP A 1 270 ? -11.953 10.330 7.316 1.00 97.00 270 TRP A N 1
ATOM 2155 C CA . TRP A 1 270 ? -12.160 8.900 7.100 1.00 97.00 270 TRP A CA 1
ATOM 2156 C C . TRP A 1 270 ? -12.781 8.580 5.730 1.00 97.00 270 TRP A C 1
ATOM 2158 O O . TRP A 1 270 ? -12.274 7.699 5.036 1.00 97.00 270 TRP A O 1
ATOM 2168 N N . ILE A 1 271 ? -13.833 9.296 5.306 1.00 97.44 271 ILE A N 1
ATOM 2169 C CA . ILE A 1 271 ? -14.459 9.099 3.983 1.00 97.44 271 ILE A CA 1
ATOM 2170 C C . ILE A 1 271 ? -13.455 9.398 2.870 1.00 97.44 271 ILE A C 1
ATOM 2172 O O . ILE A 1 271 ? -13.278 8.578 1.972 1.00 97.44 271 ILE A O 1
ATOM 2176 N N . ILE A 1 272 ? -12.788 10.555 2.935 1.00 98.00 272 ILE A N 1
ATOM 2177 C CA . ILE A 1 272 ? -11.821 10.964 1.910 1.00 98.00 272 ILE A CA 1
ATOM 2178 C C . ILE A 1 272 ? -10.682 9.948 1.842 1.00 98.00 272 ILE A C 1
ATOM 2180 O O . ILE A 1 272 ? -10.351 9.484 0.756 1.00 98.00 272 ILE A O 1
ATOM 2184 N N . GLY A 1 273 ? -10.133 9.540 2.990 1.00 97.19 273 GLY A N 1
ATOM 2185 C CA . GLY A 1 273 ? -9.079 8.530 3.038 1.00 97.19 273 GLY A CA 1
ATOM 2186 C C . GLY A 1 273 ? -9.529 7.201 2.428 1.00 97.19 273 GLY A C 1
ATOM 2187 O O . GLY A 1 273 ? -8.794 6.614 1.644 1.00 97.19 273 GLY A O 1
ATOM 2188 N N . THR A 1 274 ? -10.758 6.764 2.722 1.00 97.81 274 THR A N 1
ATOM 2189 C CA . THR A 1 274 ? -11.338 5.532 2.160 1.00 97.81 274 THR A CA 1
ATOM 2190 C C . THR A 1 274 ? -11.411 5.601 0.632 1.00 97.81 274 THR A C 1
ATOM 2192 O O . THR A 1 274 ? -11.039 4.647 -0.050 1.00 97.81 274 THR A O 1
ATOM 2195 N N . ILE A 1 275 ? -11.852 6.741 0.088 1.00 97.81 275 ILE A N 1
ATOM 2196 C CA . ILE A 1 275 ? -11.931 6.971 -1.360 1.00 97.81 275 ILE A CA 1
ATOM 2197 C C . ILE A 1 275 ? -10.539 6.990 -1.987 1.00 97.81 275 ILE A C 1
ATOM 2199 O O . ILE A 1 275 ? -10.315 6.284 -2.967 1.00 97.81 275 ILE A O 1
ATOM 2203 N N . LEU A 1 276 ? -9.602 7.755 -1.420 1.00 96.62 276 LEU A N 1
ATOM 2204 C CA . LEU A 1 276 ? -8.238 7.855 -1.943 1.00 96.62 276 LEU A CA 1
ATOM 2205 C C . LEU A 1 276 ? -7.526 6.505 -1.916 1.00 96.62 276 LEU A C 1
ATOM 2207 O O . LEU A 1 276 ? -6.879 6.138 -2.891 1.00 96.62 276 LEU A O 1
ATOM 2211 N N . TYR A 1 277 ? -7.680 5.738 -0.838 1.00 96.44 277 TYR A N 1
ATOM 2212 C CA . TYR A 1 277 ? -7.071 4.419 -0.737 1.00 96.44 277 TYR A CA 1
ATOM 2213 C C . TYR A 1 277 ? -7.709 3.414 -1.702 1.00 96.44 277 TYR A C 1
ATOM 2215 O O . TYR A 1 277 ? -6.993 2.670 -2.363 1.00 96.44 277 TYR A O 1
ATOM 2223 N N . GLY A 1 278 ? -9.037 3.433 -1.868 1.00 96.56 278 GLY A N 1
ATOM 2224 C CA . GLY A 1 278 ? -9.713 2.615 -2.879 1.00 96.56 278 GLY A CA 1
ATOM 2225 C C . GLY A 1 278 ? -9.296 2.965 -4.312 1.00 96.56 278 GLY A C 1
ATOM 2226 O O . GLY A 1 278 ? -9.051 2.071 -5.121 1.00 96.56 278 GLY A O 1
ATOM 2227 N N . ALA A 1 279 ? -9.149 4.258 -4.613 1.00 94.56 279 ALA A N 1
ATOM 2228 C CA . ALA A 1 279 ? -8.639 4.733 -5.897 1.00 94.56 279 ALA A CA 1
ATOM 2229 C C . ALA A 1 279 ? -7.178 4.318 -6.122 1.00 94.56 279 ALA A C 1
ATOM 2231 O O . ALA A 1 279 ? -6.831 3.918 -7.228 1.00 94.56 279 ALA A O 1
ATOM 2232 N N . LEU A 1 280 ? -6.344 4.349 -5.078 1.00 93.00 280 LEU A N 1
ATOM 2233 C CA . LEU A 1 280 ? -4.960 3.882 -5.136 1.00 93.00 280 LEU A CA 1
ATOM 2234 C C . LEU A 1 280 ? -4.890 2.386 -5.453 1.00 93.00 280 LEU A C 1
ATOM 2236 O O . LEU A 1 280 ? -4.157 1.997 -6.358 1.00 93.00 280 LEU A O 1
ATOM 2240 N N . LEU A 1 281 ? -5.687 1.555 -4.770 1.00 93.56 281 LEU A N 1
ATOM 2241 C CA . LEU A 1 281 ? -5.767 0.117 -5.050 1.00 93.56 281 LEU A CA 1
ATOM 2242 C C . LEU A 1 281 ? -6.142 -0.153 -6.513 1.00 93.56 281 LEU A C 1
ATOM 2244 O O . LEU A 1 281 ? -5.517 -0.987 -7.167 1.00 93.56 281 LEU A O 1
ATOM 2248 N N . ALA A 1 282 ? -7.134 0.570 -7.039 1.00 93.94 282 ALA A N 1
ATOM 2249 C CA . ALA A 1 282 ? -7.535 0.441 -8.434 1.00 93.94 282 ALA A CA 1
ATOM 2250 C C . ALA A 1 282 ? -6.461 0.946 -9.408 1.00 93.94 282 ALA A C 1
ATOM 2252 O O . ALA A 1 282 ? -6.174 0.271 -10.392 1.00 93.94 282 ALA A O 1
ATOM 2253 N N . GLY A 1 283 ? -5.849 2.100 -9.131 1.00 90.69 283 GLY A N 1
ATOM 2254 C CA . GLY A 1 283 ? -4.798 2.683 -9.965 1.00 90.69 283 GLY A CA 1
ATOM 2255 C C . GLY A 1 283 ? -3.594 1.756 -10.094 1.00 90.69 283 GLY A C 1
ATOM 2256 O O . GLY A 1 283 ? -3.149 1.477 -11.202 1.00 90.69 283 GLY A O 1
ATOM 2257 N N . VAL A 1 284 ? -3.139 1.188 -8.975 1.00 89.12 284 VAL A N 1
ATOM 2258 C CA . VAL A 1 284 ? -2.080 0.168 -8.942 1.00 89.12 284 VAL A CA 1
ATOM 2259 C C . VAL A 1 284 ? -2.483 -1.067 -9.754 1.00 89.12 284 VAL A C 1
ATOM 2261 O O . VAL A 1 284 ? -1.715 -1.522 -10.599 1.00 89.12 284 VAL A O 1
ATOM 2264 N N . ALA A 1 285 ? -3.696 -1.592 -9.558 1.00 92.00 285 ALA A N 1
ATOM 2265 C CA . ALA A 1 285 ? -4.171 -2.761 -10.299 1.00 92.00 285 ALA A CA 1
ATOM 2266 C C . ALA A 1 285 ? -4.225 -2.520 -11.820 1.00 92.00 285 ALA A C 1
ATOM 2268 O O . ALA A 1 285 ? -3.935 -3.422 -12.603 1.00 92.00 285 ALA A O 1
ATOM 2269 N N . ILE A 1 286 ? -4.580 -1.306 -12.238 1.00 92.19 286 ILE A N 1
ATOM 2270 C CA . ILE A 1 286 ? -4.665 -0.910 -13.646 1.00 92.19 286 ILE A CA 1
ATOM 2271 C C . ILE A 1 286 ? -3.275 -0.676 -14.256 1.00 92.19 286 ILE A C 1
ATOM 2273 O O . ILE A 1 286 ? -3.070 -0.991 -15.428 1.00 92.19 286 ILE A O 1
ATOM 2277 N N . GLU A 1 287 ? -2.318 -0.140 -13.498 1.00 87.31 287 GLU A N 1
ATOM 2278 C CA . GLU A 1 287 ? -0.987 0.195 -14.018 1.00 87.31 287 GLU A CA 1
ATOM 2279 C C . GLU A 1 287 ? -0.157 -1.056 -14.342 1.00 87.31 287 GLU A C 1
ATOM 2281 O O . GLU A 1 287 ? 0.490 -1.137 -15.394 1.00 87.31 287 GLU A O 1
ATOM 2286 N N . PHE A 1 288 ? -0.178 -2.054 -13.454 1.00 83.88 288 PHE A N 1
ATOM 2287 C CA . PHE A 1 288 ? 0.804 -3.135 -13.492 1.00 83.88 288 PHE A CA 1
ATOM 2288 C C . PHE A 1 288 ? 0.441 -4.307 -14.414 1.00 83.88 288 PHE A C 1
ATOM 2290 O O . PHE A 1 288 ? -0.734 -4.670 -14.539 1.00 83.88 288 PHE A O 1
ATOM 2297 N N . PRO A 1 289 ? 1.450 -4.964 -15.024 1.00 80.38 289 PRO A N 1
ATOM 2298 C CA . PRO A 1 289 ? 1.265 -6.255 -15.679 1.00 80.38 289 PRO A CA 1
ATOM 2299 C C . PRO A 1 289 ? 0.656 -7.262 -14.698 1.00 80.38 289 PRO A C 1
ATOM 2301 O O . PRO A 1 289 ? 1.127 -7.413 -13.572 1.00 80.38 289 PRO A O 1
ATOM 2304 N N . HIS A 1 290 ? -0.433 -7.915 -15.107 1.00 85.81 290 HIS A N 1
ATOM 2305 C CA . HIS A 1 290 ? -1.250 -8.796 -14.257 1.00 85.81 290 HIS A CA 1
ATOM 2306 C C . HIS A 1 290 ? -1.858 -8.138 -13.000 1.00 85.81 290 HIS A C 1
ATOM 2308 O O . HIS A 1 290 ? -2.525 -8.819 -12.217 1.00 85.81 290 HIS A O 1
ATOM 2314 N N . GLY A 1 291 ? -1.726 -6.816 -12.838 1.00 88.06 291 GLY A N 1
ATOM 2315 C CA . GLY A 1 291 ? -2.203 -6.071 -11.675 1.00 88.06 291 GLY A CA 1
ATOM 2316 C C . GLY A 1 291 ? -3.709 -6.198 -11.455 1.00 88.06 291 GLY A C 1
ATOM 2317 O O . GLY A 1 291 ? -4.148 -6.269 -10.312 1.00 88.06 291 GLY A O 1
ATOM 2318 N N . LEU A 1 292 ? -4.503 -6.323 -12.524 1.00 92.19 292 LEU A N 1
ATOM 2319 C CA . LEU A 1 292 ? -5.955 -6.506 -12.430 1.00 92.19 292 LEU A CA 1
ATOM 2320 C C . LEU A 1 292 ? -6.328 -7.818 -11.726 1.00 92.19 292 LEU A C 1
ATOM 2322 O O . LEU A 1 292 ? -7.212 -7.820 -10.872 1.00 92.19 292 LEU A O 1
ATOM 2326 N N . TYR A 1 293 ? -5.633 -8.921 -12.028 1.00 91.25 293 TYR A N 1
ATOM 2327 C CA . TYR A 1 293 ? -5.859 -10.206 -11.355 1.00 91.25 293 TYR A CA 1
ATOM 2328 C C . TYR A 1 293 ? -5.503 -10.110 -9.873 1.00 91.25 293 TYR A C 1
ATOM 2330 O O . TYR A 1 293 ? -6.283 -10.505 -9.008 1.00 91.25 293 TYR A O 1
ATOM 2338 N N . VAL A 1 294 ? -4.339 -9.530 -9.581 1.00 89.19 294 VAL A N 1
ATOM 2339 C CA . VAL A 1 294 ? -3.825 -9.369 -8.217 1.00 89.19 294 VAL A CA 1
ATOM 2340 C C . VAL A 1 294 ? -4.734 -8.451 -7.402 1.00 89.19 294 VAL A C 1
ATOM 2342 O O . VAL A 1 294 ? -5.095 -8.784 -6.277 1.00 89.19 294 VAL A O 1
ATOM 2345 N N . GLY A 1 295 ? -5.163 -7.329 -7.982 1.00 90.62 295 GLY A N 1
ATOM 2346 C CA . GLY A 1 295 ? -6.070 -6.365 -7.368 1.00 90.62 295 GLY A CA 1
ATOM 2347 C C . GLY A 1 295 ? -7.448 -6.956 -7.076 1.00 90.62 295 GLY A C 1
ATOM 2348 O O . GLY A 1 295 ? -7.991 -6.731 -5.993 1.00 90.62 295 GLY A O 1
ATOM 2349 N N . LEU A 1 296 ? -7.998 -7.770 -7.985 1.00 93.19 296 LEU A N 1
ATOM 2350 C CA . LEU A 1 296 ? -9.243 -8.506 -7.739 1.00 93.19 296 LEU A CA 1
ATOM 2351 C C . LEU A 1 296 ? -9.094 -9.493 -6.580 1.00 93.19 296 LEU A C 1
ATOM 2353 O O . LEU A 1 296 ? -9.894 -9.466 -5.648 1.00 93.19 296 LEU A O 1
ATOM 2357 N N . VAL A 1 297 ? -8.055 -10.333 -6.599 1.00 92.00 297 VAL A N 1
ATOM 2358 C CA . VAL A 1 297 ? -7.805 -11.296 -5.516 1.00 92.00 297 VAL A CA 1
ATOM 2359 C C . VAL A 1 297 ? -7.628 -10.567 -4.184 1.00 92.00 297 VAL A C 1
ATOM 2361 O O . VAL A 1 297 ? -8.272 -10.928 -3.201 1.00 92.00 297 VAL A O 1
ATOM 2364 N N . TYR A 1 298 ? -6.824 -9.502 -4.155 1.00 91.12 298 TYR A N 1
ATOM 2365 C CA . TYR A 1 298 ? -6.592 -8.686 -2.965 1.00 91.12 298 TYR A CA 1
ATOM 2366 C C . TYR A 1 298 ? -7.899 -8.128 -2.396 1.00 91.12 298 TYR A C 1
ATOM 2368 O O . TYR A 1 298 ? -8.217 -8.345 -1.226 1.00 91.12 298 TYR A O 1
ATOM 2376 N N . THR A 1 299 ? -8.673 -7.424 -3.222 1.00 94.62 299 THR A N 1
ATOM 2377 C CA . THR A 1 299 ? -9.889 -6.740 -2.767 1.00 94.62 299 THR A CA 1
ATOM 2378 C C . THR A 1 299 ? -10.966 -7.723 -2.318 1.00 94.62 299 THR A C 1
ATOM 2380 O O . THR A 1 299 ? -11.647 -7.463 -1.324 1.00 94.62 299 THR A O 1
ATOM 2383 N N . VAL A 1 300 ? -11.083 -8.881 -2.976 1.00 94.88 300 VAL A N 1
ATOM 2384 C CA . VAL A 1 300 ? -11.992 -9.956 -2.560 1.00 94.88 300 VAL A CA 1
ATOM 2385 C C . VAL A 1 300 ? -11.543 -10.572 -1.239 1.00 94.88 300 VAL A C 1
ATOM 2387 O O . VAL A 1 300 ? -12.363 -10.708 -0.332 1.00 94.88 300 VAL A O 1
ATOM 2390 N N . VAL A 1 301 ? -10.262 -10.918 -1.089 1.00 94.06 301 VAL A N 1
ATOM 2391 C CA . VAL A 1 301 ? -9.744 -11.557 0.131 1.00 94.06 301 VAL A CA 1
ATOM 2392 C C . VAL A 1 301 ? -9.845 -10.607 1.324 1.00 94.06 301 VAL A C 1
ATOM 2394 O O . VAL A 1 301 ? -10.460 -10.959 2.331 1.00 94.06 301 VAL A O 1
ATOM 2397 N N . ILE A 1 302 ? -9.314 -9.386 1.214 1.00 95.12 302 ILE A N 1
ATOM 2398 C CA . ILE A 1 302 ? -9.363 -8.390 2.295 1.00 95.12 302 ILE A CA 1
ATOM 2399 C C . ILE A 1 302 ? -10.803 -7.975 2.591 1.00 95.12 302 ILE A C 1
ATOM 2401 O O . ILE A 1 302 ? -11.194 -7.908 3.759 1.00 95.12 302 ILE A O 1
ATOM 2405 N N . GLY A 1 303 ? -11.616 -7.737 1.559 1.00 96.50 303 GLY A N 1
ATOM 2406 C CA . GLY A 1 303 ? -13.027 -7.396 1.717 1.00 96.50 303 GLY A CA 1
ATOM 2407 C C . GLY A 1 303 ? -13.796 -8.492 2.454 1.00 96.50 303 GLY A C 1
ATOM 2408 O O . GLY A 1 303 ? -14.489 -8.206 3.433 1.00 96.50 303 GLY A O 1
ATOM 2409 N N . THR A 1 304 ? -13.603 -9.754 2.061 1.00 96.06 304 THR A N 1
ATOM 2410 C CA . THR A 1 304 ? -14.214 -10.915 2.728 1.00 96.06 304 THR A CA 1
ATOM 2411 C C . THR A 1 304 ? -13.768 -11.009 4.180 1.00 96.06 304 THR A C 1
ATOM 2413 O O . THR A 1 304 ? -14.599 -11.197 5.063 1.00 96.06 304 THR A O 1
ATOM 2416 N N . VAL A 1 305 ? -12.481 -10.811 4.463 1.00 95.75 305 VAL A N 1
ATOM 2417 C CA . VAL A 1 305 ? -11.949 -10.813 5.831 1.00 95.75 305 VAL A CA 1
ATOM 2418 C C . VAL A 1 305 ? -12.580 -9.706 6.668 1.00 95.75 305 VAL A C 1
ATOM 2420 O O . VAL A 1 305 ? -13.008 -9.974 7.787 1.00 95.75 305 VAL A O 1
ATOM 2423 N N . CYS A 1 306 ? -12.711 -8.491 6.134 1.00 97.00 306 CYS A N 1
ATOM 2424 C CA . CYS A 1 306 ? -13.367 -7.385 6.831 1.00 97.00 306 CYS A CA 1
ATOM 2425 C C . CYS A 1 306 ? -14.838 -7.701 7.138 1.00 97.00 306 CYS A C 1
ATOM 2427 O O . CYS A 1 306 ? -15.303 -7.463 8.256 1.00 97.00 306 CYS A O 1
ATOM 2429 N N . VAL A 1 307 ? -15.566 -8.270 6.169 1.00 96.44 307 VAL A N 1
ATOM 2430 C CA . VAL A 1 307 ? -16.956 -8.710 6.354 1.00 96.44 307 VAL A CA 1
ATOM 2431 C C . VAL A 1 307 ? -17.033 -9.796 7.424 1.00 96.44 307 VAL A C 1
ATOM 2433 O O . VAL A 1 307 ? -17.780 -9.635 8.384 1.00 96.44 307 VAL A O 1
ATOM 2436 N N . CYS A 1 308 ? -16.227 -10.855 7.321 1.00 95.44 308 CYS A N 1
ATOM 2437 C CA . CYS A 1 308 ? -16.164 -11.938 8.301 1.00 95.44 308 CYS A CA 1
ATOM 2438 C C . CYS A 1 308 ? -15.833 -11.414 9.702 1.00 95.44 308 CYS A C 1
ATOM 2440 O O . CYS A 1 308 ? -16.522 -11.759 10.660 1.00 95.44 308 CYS A O 1
ATOM 2442 N N . MET A 1 309 ? -14.831 -10.537 9.828 1.00 95.06 309 MET A N 1
ATOM 2443 C CA . MET A 1 309 ? -14.479 -9.914 11.102 1.00 95.06 309 MET A CA 1
ATOM 2444 C C . MET A 1 309 ? -15.678 -9.182 11.700 1.00 95.06 309 MET A C 1
ATOM 2446 O O . MET A 1 309 ? -15.976 -9.391 12.866 1.00 95.06 309 MET A O 1
ATOM 2450 N N . MET A 1 310 ? -16.417 -8.381 10.933 1.00 94.44 310 MET A N 1
ATOM 2451 C CA . MET A 1 310 ? -17.580 -7.678 11.483 1.00 94.44 310 MET A CA 1
ATOM 2452 C C . MET A 1 310 ? -18.754 -8.623 11.786 1.00 94.44 310 MET A C 1
ATOM 2454 O O . MET A 1 310 ? -19.336 -8.540 12.865 1.00 94.44 310 MET A O 1
ATOM 2458 N N . VAL A 1 311 ? -19.095 -9.552 10.885 1.00 93.69 311 VAL A N 1
ATOM 2459 C CA . VAL A 1 311 ? -20.239 -10.470 11.055 1.00 93.69 311 VAL A CA 1
ATOM 2460 C C . VAL A 1 311 ? -20.041 -11.424 12.235 1.00 93.69 311 VAL A C 1
ATOM 2462 O O . VAL A 1 311 ? -20.978 -11.623 13.014 1.00 93.69 311 VAL A O 1
ATOM 2465 N N . PHE A 1 312 ? -18.848 -12.010 12.369 1.00 94.00 312 PHE A N 1
ATOM 2466 C CA . PHE A 1 312 ? -18.554 -13.008 13.400 1.00 94.00 312 PHE A CA 1
ATOM 2467 C C . PHE A 1 312 ? -18.077 -12.390 14.717 1.00 94.00 312 PHE A C 1
ATOM 2469 O O . PHE A 1 312 ? -18.305 -12.978 15.771 1.00 94.00 312 PHE A O 1
ATOM 2476 N N . ASN A 1 313 ? -17.488 -11.191 14.695 1.00 91.75 313 ASN A N 1
ATOM 2477 C CA . ASN A 1 313 ? -17.101 -10.457 15.898 1.00 91.75 313 ASN A CA 1
ATOM 2478 C C . ASN A 1 313 ? -18.005 -9.237 16.105 1.00 91.75 313 ASN A C 1
ATOM 2480 O O . ASN A 1 313 ? -17.637 -8.098 15.813 1.00 91.75 313 ASN A O 1
ATOM 2484 N N . LYS A 1 314 ? -19.228 -9.466 16.592 1.00 86.50 314 LYS A N 1
ATOM 2485 C CA . LYS A 1 314 ? -20.243 -8.405 16.635 1.00 86.50 314 LYS A CA 1
ATOM 2486 C C . LYS A 1 314 ? -19.958 -7.314 17.670 1.00 86.50 314 LYS A C 1
ATOM 2488 O O . LYS A 1 314 ? -20.315 -6.169 17.412 1.00 86.50 314 LYS A O 1
ATOM 2493 N N . ASN A 1 315 ? -19.321 -7.656 18.796 1.00 86.38 315 ASN A N 1
ATOM 2494 C CA . ASN A 1 315 ? -19.140 -6.800 19.982 1.00 86.38 315 ASN A CA 1
ATOM 2495 C C . ASN A 1 315 ? -20.366 -5.911 20.266 1.00 86.38 315 ASN A C 1
ATOM 2497 O O . ASN A 1 315 ? -20.281 -4.688 20.219 1.00 86.38 315 ASN A O 1
ATOM 2501 N N . ASP A 1 316 ? -21.525 -6.541 20.458 1.00 84.94 316 ASP A N 1
ATOM 2502 C CA . ASP A 1 316 ? -22.806 -5.887 20.773 1.00 84.94 316 ASP A CA 1
ATOM 2503 C C . ASP A 1 316 ? -23.361 -4.916 19.712 1.00 84.94 316 ASP A C 1
ATOM 2505 O O . ASP A 1 316 ? -24.365 -4.239 19.932 1.00 84.94 316 ASP A O 1
ATOM 2509 N N . LEU A 1 317 ? -22.776 -4.876 18.511 1.00 86.12 317 LEU A N 1
ATOM 2510 C CA . LEU A 1 317 ? -23.307 -4.107 17.388 1.00 86.12 317 LEU A CA 1
ATOM 2511 C C . LEU A 1 317 ? -24.273 -4.948 16.546 1.00 86.12 317 LEU A C 1
ATOM 2513 O O . LEU A 1 317 ? -23.977 -6.075 16.131 1.00 86.12 317 LEU A O 1
ATOM 2517 N N . LYS A 1 318 ? -25.417 -4.353 16.190 1.00 86.12 318 LYS A N 1
ATOM 2518 C CA . LYS A 1 318 ? -26.343 -4.935 15.209 1.00 86.12 318 LYS A CA 1
ATOM 2519 C C . LYS A 1 318 ? -25.610 -5.141 13.877 1.00 86.12 318 LYS A C 1
ATOM 2521 O O . LYS A 1 318 ? -24.982 -4.217 13.361 1.00 86.12 318 LYS A O 1
ATOM 2526 N N . TYR A 1 319 ? -25.672 -6.363 13.342 1.00 83.81 319 TYR A N 1
ATOM 2527 C CA . TYR A 1 319 ? -24.933 -6.783 12.139 1.00 83.81 319 TYR A CA 1
ATOM 2528 C C . TYR A 1 319 ? -23.422 -6.488 12.198 1.00 83.81 319 TYR A C 1
ATOM 2530 O O . TYR A 1 319 ? -22.811 -6.164 11.181 1.00 83.81 319 TYR A O 1
ATOM 2538 N N . GLY A 1 320 ? -22.820 -6.513 13.393 1.00 80.88 320 GLY A N 1
ATOM 2539 C CA . GLY A 1 320 ? -21.386 -6.265 13.558 1.00 80.88 320 GLY A CA 1
ATOM 2540 C C . GLY A 1 320 ? -20.929 -4.834 13.298 1.00 80.88 320 GLY A C 1
ATOM 2541 O O . GLY A 1 320 ? -19.732 -4.551 13.289 1.00 80.88 320 GLY A O 1
ATOM 2542 N N . GLY A 1 321 ? -21.884 -3.929 13.080 1.00 86.31 321 GLY A N 1
ATOM 2543 C CA . GLY A 1 321 ? -21.620 -2.538 12.764 1.00 86.31 321 GLY A CA 1
ATOM 2544 C C . GLY A 1 321 ? -21.322 -2.255 11.292 1.00 86.31 321 GLY A C 1
ATOM 2545 O O . GLY A 1 321 ? -20.981 -1.116 10.993 1.00 86.31 321 GLY A O 1
ATOM 2546 N N . ILE A 1 322 ? -21.497 -3.216 10.372 1.00 88.38 322 ILE A N 1
ATOM 2547 C CA . ILE A 1 322 ? -21.225 -3.038 8.927 1.00 88.38 322 ILE A CA 1
ATOM 2548 C C . ILE A 1 322 ? -21.908 -1.782 8.376 1.00 88.38 322 ILE A C 1
ATOM 2550 O O . ILE A 1 322 ? -21.262 -0.946 7.751 1.00 88.38 322 ILE A O 1
ATOM 2554 N N . PHE A 1 323 ? -23.194 -1.618 8.685 1.00 89.50 323 PHE A N 1
ATOM 2555 C CA . PHE A 1 323 ? -24.023 -0.503 8.217 1.00 89.50 323 PHE A CA 1
ATOM 2556 C C . PHE A 1 323 ? -24.015 0.709 9.157 1.00 89.50 323 PHE A C 1
ATOM 2558 O O . PHE A 1 323 ? -24.793 1.642 8.980 1.00 89.50 323 PHE A O 1
ATOM 2565 N N . THR A 1 324 ? -23.163 0.707 10.184 1.00 88.25 324 THR A N 1
ATOM 2566 C CA . THR A 1 324 ? -23.063 1.821 11.133 1.00 88.25 324 THR A CA 1
ATOM 2567 C C . THR A 1 324 ? -21.817 2.637 10.841 1.00 88.25 324 THR A C 1
ATOM 2569 O O . THR A 1 324 ? -20.702 2.148 10.985 1.00 88.25 324 THR A O 1
ATOM 2572 N N . MET A 1 325 ? -21.997 3.885 10.423 1.00 88.25 325 MET A N 1
ATOM 2573 C CA . MET A 1 325 ? -20.910 4.719 9.917 1.00 88.25 325 MET A CA 1
ATOM 2574 C C . MET A 1 325 ? -19.796 4.933 10.954 1.00 88.25 325 MET A C 1
ATOM 2576 O O . MET A 1 325 ? -20.007 5.588 11.977 1.00 88.25 325 MET A O 1
ATOM 2580 N N . GLY A 1 326 ? -18.609 4.393 10.672 1.00 86.69 326 GLY A N 1
ATOM 2581 C CA . GLY A 1 326 ? -17.391 4.634 11.440 1.00 86.69 326 GLY A CA 1
ATOM 2582 C C . GLY A 1 326 ? -17.290 3.910 12.784 1.00 86.69 326 GLY A C 1
ATOM 2583 O O . GLY A 1 326 ? -16.297 4.089 13.480 1.00 86.69 326 GLY A O 1
ATOM 2584 N N . ARG A 1 327 ? -18.261 3.066 13.165 1.00 91.69 327 ARG A N 1
ATOM 2585 C CA . ARG A 1 327 ? -18.197 2.305 14.433 1.00 91.69 327 ARG A CA 1
ATOM 2586 C C . ARG A 1 327 ? -17.039 1.313 14.455 1.00 91.69 327 ARG A C 1
ATOM 2588 O O . ARG A 1 327 ? -16.431 1.090 15.501 1.00 91.69 327 ARG A O 1
ATOM 2595 N N . ARG A 1 328 ? -16.710 0.747 13.296 1.00 93.88 328 ARG A N 1
ATOM 2596 C CA . ARG A 1 328 ? -15.558 -0.132 13.073 1.00 93.88 328 ARG A CA 1
ATOM 2597 C C . ARG A 1 328 ? -14.563 0.577 12.158 1.00 93.88 328 ARG A C 1
ATOM 2599 O O . ARG A 1 328 ? -14.180 0.031 11.132 1.00 93.88 328 ARG A O 1
ATOM 2606 N N . MET A 1 329 ? -14.196 1.809 12.518 1.00 95.25 329 MET A N 1
ATOM 2607 C CA . MET A 1 329 ? -13.530 2.792 11.656 1.00 95.25 329 MET A CA 1
ATOM 2608 C C . MET A 1 329 ? -12.442 2.212 10.735 1.00 95.25 329 MET A C 1
ATOM 2610 O O . MET A 1 329 ? -12.541 2.378 9.523 1.00 95.25 329 MET A O 1
ATOM 2614 N N . VAL A 1 330 ? -11.453 1.493 11.277 1.00 96.81 330 VAL A N 1
ATOM 2615 C CA . VAL A 1 330 ? -10.345 0.915 10.488 1.00 96.81 330 VAL A CA 1
ATOM 2616 C C . VAL A 1 330 ? -10.811 -0.241 9.595 1.00 96.81 330 VAL A C 1
ATOM 2618 O O . VAL A 1 330 ? -10.480 -0.290 8.417 1.00 96.81 330 VAL A O 1
ATOM 2621 N N . ILE A 1 331 ? -11.641 -1.152 10.105 1.00 97.12 331 ILE A N 1
ATOM 2622 C CA . ILE A 1 331 ? -12.148 -2.287 9.313 1.00 97.12 331 ILE A CA 1
ATOM 2623 C C . ILE A 1 331 ? -13.053 -1.787 8.177 1.00 97.12 331 ILE A C 1
ATOM 2625 O O . ILE A 1 331 ? -12.956 -2.249 7.044 1.00 97.12 331 ILE A O 1
ATOM 2629 N N . GLN A 1 332 ? -13.912 -0.806 8.459 1.00 97.12 332 GLN A N 1
ATOM 2630 C CA . GLN A 1 332 ? -14.788 -0.193 7.461 1.00 97.12 332 GLN A CA 1
ATOM 2631 C C . GLN A 1 332 ? -14.026 0.671 6.460 1.00 97.12 332 GLN A C 1
ATOM 2633 O O . GLN A 1 332 ? -14.450 0.747 5.314 1.00 97.12 332 GLN A O 1
ATOM 2638 N N . TYR A 1 333 ? -12.917 1.294 6.868 1.00 97.50 333 TYR A N 1
ATOM 2639 C CA . TYR A 1 333 ? -12.005 1.983 5.957 1.00 97.50 333 TYR A CA 1
ATOM 2640 C C . TYR A 1 333 ? -11.474 1.009 4.898 1.00 97.50 333 TYR A C 1
ATOM 2642 O O . TYR A 1 333 ? -11.642 1.237 3.703 1.00 97.50 333 TYR A O 1
ATOM 2650 N N . TYR A 1 334 ? -10.917 -0.127 5.329 1.00 97.75 334 TYR A N 1
ATOM 2651 C CA . TYR A 1 334 ? -10.394 -1.140 4.410 1.00 97.75 334 TYR A CA 1
ATOM 2652 C C . TYR A 1 334 ? -11.490 -1.790 3.562 1.00 97.75 334 TYR A C 1
ATOM 2654 O O . TYR A 1 334 ? -11.307 -1.948 2.356 1.00 97.75 334 TYR A O 1
ATOM 2662 N N . LEU A 1 335 ? -12.651 -2.107 4.148 1.00 97.81 335 LEU A N 1
ATOM 2663 C CA . LEU A 1 335 ? -13.787 -2.630 3.386 1.00 97.81 335 LEU A CA 1
ATOM 2664 C C . LEU A 1 335 ? -14.270 -1.627 2.333 1.00 97.81 335 LEU A C 1
ATOM 2666 O O . LEU A 1 335 ? -14.465 -2.000 1.180 1.00 97.81 335 LEU A O 1
ATOM 2670 N N . GLY A 1 336 ? -14.460 -0.363 2.717 1.00 97.62 336 GLY A N 1
ATOM 2671 C CA . GLY A 1 336 ? -14.909 0.689 1.810 1.00 97.62 336 GLY A CA 1
ATOM 2672 C C . GLY A 1 336 ? -13.926 0.901 0.663 1.00 97.62 336 GLY A C 1
ATOM 2673 O O . GLY A 1 336 ? -14.340 0.975 -0.491 1.00 97.62 336 GLY A O 1
ATOM 2674 N N . ALA A 1 337 ? -12.626 0.895 0.957 1.00 97.75 337 ALA A N 1
ATOM 2675 C CA . ALA A 1 337 ? -11.588 0.972 -0.059 1.00 97.75 337 ALA A CA 1
ATOM 2676 C C . ALA A 1 337 ? -11.600 -0.244 -0.997 1.00 97.75 337 ALA A C 1
ATOM 2678 O O . ALA A 1 337 ? -11.480 -0.067 -2.206 1.00 97.75 337 ALA A O 1
ATOM 2679 N N . CYS A 1 338 ? -11.815 -1.462 -0.481 1.00 97.81 338 CYS A N 1
ATOM 2680 C CA . CYS A 1 338 ? -11.963 -2.659 -1.315 1.00 97.81 338 CYS A CA 1
ATOM 2681 C C . CYS A 1 338 ? -13.189 -2.569 -2.232 1.00 97.81 338 CYS A C 1
ATOM 2683 O O . CYS A 1 338 ? -13.090 -2.914 -3.404 1.00 97.81 338 CYS A O 1
ATOM 2685 N N . VAL A 1 339 ? -14.325 -2.071 -1.732 1.00 97.94 339 V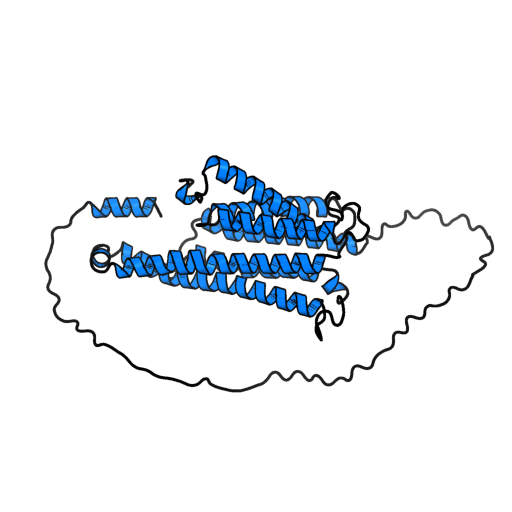AL A N 1
ATOM 2686 C CA . VAL A 1 339 ? -15.541 -1.870 -2.539 1.00 97.94 339 VAL A CA 1
ATOM 2687 C C . VAL A 1 339 ? -15.290 -0.862 -3.659 1.00 97.94 339 VAL A C 1
ATOM 2689 O O . VAL A 1 339 ? -15.603 -1.145 -4.813 1.00 97.94 339 VAL A O 1
ATOM 2692 N N . ILE A 1 340 ? -14.688 0.287 -3.345 1.00 97.94 340 ILE A N 1
ATOM 2693 C CA . ILE A 1 340 ? -14.338 1.307 -4.344 1.00 97.94 340 ILE A CA 1
ATOM 2694 C C . ILE A 1 340 ? -13.356 0.734 -5.369 1.00 97.94 340 ILE A C 1
ATOM 2696 O O . ILE A 1 340 ? -13.584 0.865 -6.570 1.00 97.94 340 ILE A O 1
ATOM 2700 N N . GLY A 1 341 ? -12.310 0.047 -4.903 1.00 96.62 341 GLY A N 1
ATOM 2701 C CA . GLY A 1 341 ? -11.321 -0.602 -5.756 1.00 96.62 341 GLY A CA 1
ATOM 2702 C C . GLY A 1 341 ? -11.956 -1.598 -6.726 1.00 96.62 341 GLY A C 1
ATOM 2703 O O . GLY A 1 341 ? -11.723 -1.514 -7.927 1.00 96.62 341 GLY A O 1
ATOM 2704 N N . ILE A 1 342 ? -12.829 -2.481 -6.228 1.00 96.94 342 ILE A N 1
ATOM 2705 C CA . ILE A 1 342 ? -13.576 -3.452 -7.044 1.00 96.94 342 ILE A CA 1
ATOM 2706 C C . ILE A 1 342 ? -14.432 -2.752 -8.094 1.00 96.94 342 ILE A C 1
ATOM 2708 O O . ILE A 1 342 ? -14.401 -3.152 -9.254 1.00 96.94 342 ILE A O 1
ATOM 2712 N N . ILE A 1 343 ? -15.185 -1.714 -7.717 1.00 97.75 343 ILE A N 1
ATOM 2713 C CA . ILE A 1 343 ? -16.055 -0.991 -8.655 1.00 97.75 343 ILE A CA 1
ATOM 2714 C C . ILE A 1 343 ? -15.230 -0.412 -9.809 1.00 97.75 343 ILE A C 1
ATOM 2716 O O . ILE A 1 343 ? -15.594 -0.588 -10.972 1.00 97.75 343 ILE A O 1
ATOM 2720 N N . VAL A 1 344 ? -14.104 0.239 -9.504 1.00 97.19 344 VAL A N 1
ATOM 2721 C CA . VAL A 1 344 ? -13.236 0.843 -10.525 1.00 97.19 344 VAL A CA 1
ATOM 2722 C C . VAL A 1 344 ? -12.565 -0.228 -11.389 1.00 97.19 344 VAL A C 1
ATOM 2724 O O . VAL A 1 344 ? -12.546 -0.093 -12.611 1.00 97.19 344 VAL A O 1
ATOM 2727 N N . VAL A 1 345 ? -12.067 -1.314 -10.790 1.00 96.00 345 VAL A N 1
ATOM 2728 C CA . VAL A 1 345 ? -11.436 -2.426 -11.521 1.00 96.00 345 VAL A CA 1
ATOM 2729 C C . VAL A 1 345 ? -12.436 -3.134 -12.439 1.00 96.00 345 VAL A C 1
ATOM 2731 O O . VAL A 1 345 ? -12.117 -3.396 -13.596 1.00 96.00 345 VAL A O 1
ATOM 2734 N N . ILE A 1 346 ? -13.665 -3.393 -11.983 1.00 96.31 346 ILE A N 1
ATOM 2735 C CA . ILE A 1 346 ? -14.723 -3.977 -12.823 1.00 96.31 346 ILE A CA 1
ATOM 2736 C C . ILE A 1 346 ? -15.083 -3.031 -13.970 1.00 96.31 346 ILE A C 1
ATOM 2738 O O . ILE A 1 346 ? -15.204 -3.481 -15.107 1.00 96.31 346 ILE A O 1
ATOM 2742 N N . ALA A 1 347 ? -15.224 -1.728 -13.704 1.00 96.94 347 ALA A N 1
ATOM 2743 C CA . ALA A 1 347 ? -15.499 -0.742 -14.747 1.00 96.94 347 ALA A CA 1
ATOM 2744 C C . ALA A 1 347 ? -14.373 -0.684 -15.795 1.00 96.94 347 ALA A C 1
ATOM 2746 O O . ALA A 1 347 ? -14.648 -0.585 -16.992 1.00 96.94 347 ALA A O 1
ATOM 2747 N N . TRP A 1 348 ? -13.113 -0.796 -15.361 1.00 97.19 348 TRP A N 1
ATOM 2748 C CA . TRP A 1 348 ? -11.965 -0.899 -16.258 1.00 97.19 348 TRP A CA 1
ATOM 2749 C C . TRP A 1 348 ? -12.038 -2.159 -17.122 1.00 97.19 348 TRP A C 1
ATOM 2751 O O . TRP A 1 348 ? -11.966 -2.059 -18.345 1.00 97.19 348 TRP A O 1
ATOM 2761 N N . ILE A 1 349 ? -12.252 -3.327 -16.508 1.00 95.94 349 ILE A N 1
ATOM 2762 C CA . ILE A 1 349 ? -12.338 -4.612 -17.217 1.00 95.94 349 ILE A CA 1
ATOM 2763 C C . ILE A 1 349 ? -13.498 -4.618 -18.214 1.00 95.94 349 ILE A C 1
ATOM 2765 O O . ILE A 1 349 ? -13.340 -5.088 -19.337 1.00 95.94 349 ILE A O 1
ATOM 2769 N N . ALA A 1 350 ? -14.647 -4.049 -17.849 1.00 96.94 350 ALA A N 1
ATOM 2770 C CA . ALA A 1 350 ? -15.790 -3.941 -18.748 1.00 96.94 350 ALA A CA 1
ATOM 2771 C C . ALA A 1 350 ? -15.479 -3.105 -20.003 1.00 96.94 350 ALA A C 1
ATOM 2773 O 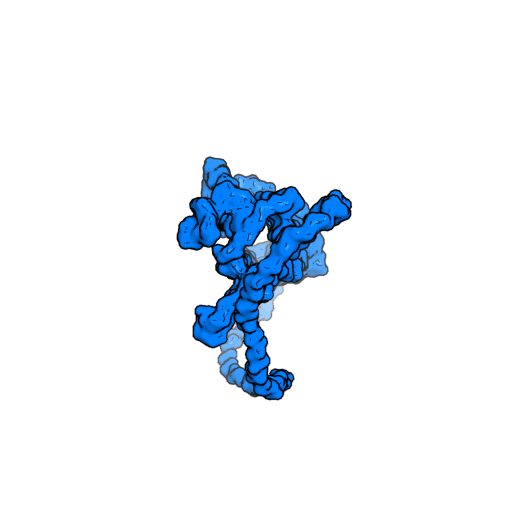O . ALA A 1 350 ? -16.044 -3.365 -21.063 1.00 96.94 350 ALA A O 1
ATOM 2774 N N . LYS A 1 351 ? -14.584 -2.113 -19.895 1.00 97.12 351 LYS A N 1
ATOM 2775 C CA . LYS A 1 351 ? -14.230 -1.212 -20.999 1.00 97.12 351 LYS A CA 1
ATOM 2776 C C . LYS A 1 351 ? -13.030 -1.688 -21.822 1.00 97.12 351 LYS A C 1
ATOM 2778 O O . LYS A 1 351 ? -13.057 -1.568 -23.042 1.00 97.12 351 LYS A O 1
ATOM 2783 N N . TYR A 1 352 ? -11.981 -2.181 -21.168 1.00 95.56 352 TYR A N 1
ATOM 2784 C CA . TYR A 1 352 ? -10.680 -2.471 -21.785 1.00 95.56 352 TYR A CA 1
ATOM 2785 C C . TYR A 1 352 ? -10.247 -3.940 -21.646 1.00 95.56 352 TYR A C 1
ATOM 2787 O O . TYR A 1 352 ? -9.160 -4.311 -22.087 1.00 95.56 352 TYR A O 1
ATOM 2795 N N . GLY A 1 353 ? -11.072 -4.794 -21.037 1.00 94.19 353 GLY A N 1
ATOM 2796 C CA . GLY A 1 353 ? -10.709 -6.172 -20.715 1.00 94.19 353 GLY A CA 1
ATOM 2797 C C . GLY A 1 353 ? -9.627 -6.256 -19.634 1.00 94.19 353 GLY A C 1
ATOM 2798 O O . GLY A 1 353 ? -9.417 -5.334 -18.849 1.00 94.19 353 GLY A O 1
ATOM 2799 N N . PHE A 1 354 ? -8.901 -7.373 -19.601 1.00 93.06 354 PHE A N 1
ATOM 2800 C CA . PHE A 1 354 ? -7.792 -7.593 -18.661 1.00 93.06 354 PHE A CA 1
ATOM 2801 C C . PHE A 1 354 ? -6.475 -6.915 -19.087 1.00 93.06 354 PHE A C 1
ATOM 2803 O O . PHE A 1 354 ? -5.401 -7.292 -18.617 1.00 93.06 354 PHE A O 1
ATOM 2810 N N . ALA A 1 355 ? -6.538 -5.919 -19.973 1.00 92.06 355 ALA A N 1
ATOM 2811 C CA . ALA A 1 355 ? -5.379 -5.135 -20.370 1.00 92.06 355 ALA A CA 1
ATOM 2812 C C . ALA A 1 355 ? -5.004 -4.144 -19.259 1.00 92.06 355 ALA A C 1
ATOM 2814 O O . ALA A 1 355 ? -5.862 -3.419 -18.750 1.00 92.06 355 ALA A O 1
ATOM 2815 N N . ASN A 1 356 ? -3.720 -4.079 -18.901 1.00 89.38 356 ASN A N 1
ATOM 2816 C CA . ASN A 1 356 ? -3.216 -2.980 -18.079 1.00 89.38 356 ASN A CA 1
ATOM 2817 C C . ASN A 1 356 ? -3.238 -1.664 -18.878 1.00 89.38 356 ASN A C 1
ATOM 2819 O O . ASN A 1 356 ? -3.430 -1.661 -20.096 1.00 89.38 356 ASN A O 1
ATOM 2823 N N . ARG A 1 357 ? -3.007 -0.534 -18.205 1.00 89.38 357 ARG A N 1
ATOM 2824 C CA . ARG A 1 357 ? -3.049 0.809 -18.802 1.00 89.38 357 ARG A CA 1
ATOM 2825 C C . ARG A 1 357 ? -2.249 0.909 -20.107 1.00 89.38 357 ARG A C 1
ATOM 2827 O O . ARG A 1 357 ? -2.774 1.380 -21.116 1.00 89.38 357 ARG A O 1
ATOM 2834 N N . LYS A 1 358 ? -1.001 0.423 -20.085 1.00 85.12 358 LYS A N 1
ATOM 2835 C CA . LYS A 1 358 ? -0.095 0.439 -21.243 1.00 85.12 358 LYS A CA 1
ATOM 2836 C C . LYS A 1 358 ? -0.635 -0.417 -22.397 1.00 85.12 358 LYS A C 1
ATOM 2838 O O . LYS A 1 358 ? -0.701 0.074 -23.518 1.00 85.12 358 LYS A O 1
ATOM 2843 N N . ALA A 1 359 ? -1.078 -1.651 -22.135 1.00 87.19 359 ALA A N 1
ATOM 2844 C CA . ALA A 1 359 ? -1.640 -2.527 -23.169 1.00 87.19 359 ALA A CA 1
ATOM 2845 C C . ALA A 1 359 ? -2.987 -2.026 -23.721 1.00 87.19 359 ALA A C 1
ATOM 2847 O O . ALA A 1 359 ? -3.316 -2.295 -24.873 1.00 87.19 359 ALA A O 1
ATOM 2848 N N . ALA A 1 360 ? -3.749 -1.268 -22.929 1.00 88.38 360 ALA A N 1
ATOM 2849 C CA . ALA A 1 360 ? -4.991 -0.627 -23.357 1.00 88.38 360 ALA A CA 1
ATOM 2850 C C . ALA A 1 360 ? -4.767 0.641 -24.210 1.00 88.38 360 ALA A C 1
ATOM 2852 O O . ALA A 1 360 ? -5.737 1.243 -24.668 1.00 88.38 360 ALA A O 1
ATOM 2853 N N . GLY A 1 361 ? -3.514 1.077 -24.405 1.00 86.44 361 GLY A N 1
ATOM 2854 C CA . GLY A 1 361 ? -3.183 2.287 -25.163 1.00 86.44 361 GLY A CA 1
ATOM 2855 C C . GLY A 1 361 ? -3.574 3.592 -24.459 1.00 86.44 361 GLY A C 1
ATOM 2856 O O . GLY A 1 361 ? -3.707 4.628 -25.109 1.00 86.44 361 GLY A O 1
ATOM 2857 N N . VAL A 1 362 ? -3.780 3.557 -23.139 1.00 81.94 362 VAL A N 1
ATOM 2858 C CA . VAL A 1 362 ? -4.117 4.741 -22.339 1.00 81.94 362 VAL A CA 1
ATOM 2859 C C . VAL A 1 362 ? -2.807 5.374 -21.862 1.00 81.94 362 VAL A C 1
ATOM 2861 O O . VAL A 1 362 ? -2.173 4.872 -20.938 1.00 81.94 362 VAL A O 1
ATOM 2864 N N . ALA A 1 363 ? -2.361 6.430 -22.546 1.00 60.34 363 ALA A N 1
ATOM 2865 C CA . ALA A 1 363 ? -1.074 7.089 -22.292 1.00 60.34 363 ALA A CA 1
ATOM 2866 C C . ALA A 1 363 ? -1.017 7.853 -20.965 1.00 60.34 363 ALA A C 1
ATOM 2868 O O . ALA A 1 363 ? -2.031 8.488 -20.602 1.00 60.34 363 ALA A O 1
#